Protein AF-A0ABD1US11-F1 (afdb_monomer_lite)

InterPro domains:
  IPR056971 C2HC zinc finger, plants [PF25017] (141-186)

pLDDT: mean 75.76, std 20.97, range [34.09, 97.38]

Secondary structure (DSSP, 8-state):
--------------------------------HHHHHHHHHHHHHHHHHHHHHHHHHTT-HHHHHHHHHHHHHHHHHHHHHHHHHHHHHHHHHHHHHHHHHHHHHHHHHHHHHHHHHS----------S----------S-SHHHHTT-HHHHHHHHHTSSEEE-TTT--EEEGGGHHHIIIII----

Sequence (188 aa):
MEEETPAELEAEVAAGGGMDADMMETEVNVPPQSVALNADQTDVVRNLLTMARQLVDQNKPSQSLQAVMMAMRLQGGDEAISQALNRAQELYRNKVQASAAADELASLFAECAIAEAMPPQSESSQHHVFAQSIEPDIQGTSILAETGRKQIMLDAFSDGSSFVCLQCGGLVSNHRKEEHYALWCCKI

Organism: NCBI:txid205694

Foldseek 3Di:
DDDDDDDDDDDDDDDDDDDDDDDDPPPPPPDPPVVVVVVVLVVQLVVLQVVLVVCVVVVNNVSSVVSNCVSQCSVPRVVSVVVVVVVVVVVVVVVVVVVVVVVVVVVVVVVVVVVVPDDPPPPPPDPPDDPDPPPVPLPPPDPCVVVVNVVVVVVCVVVQQWDQDPQQRDIGGPVCVVVCVVPPRDRD

Structure (mmCIF, N/CA/C/O backbone):
data_AF-A0ABD1US11-F1
#
_entry.id   AF-A0ABD1US11-F1
#
loop_
_atom_site.group_PDB
_atom_site.id
_atom_site.type_symbol
_atom_site.label_atom_id
_atom_site.label_alt_id
_atom_site.label_comp_id
_atom_site.label_asym_id
_atom_site.label_entity_id
_atom_site.label_seq_id
_atom_site.pdbx_PDB_ins_code
_atom_site.Cartn_x
_atom_site.Cartn_y
_atom_site.Cartn_z
_atom_site.occupancy
_atom_site.B_iso_or_equiv
_atom_site.auth_seq_id
_atom_site.auth_comp_id
_atom_site.auth_asym_id
_atom_site.auth_atom_id
_atom_site.pdbx_PDB_model_num
ATOM 1 N N . MET A 1 1 ? 1.707 53.368 -33.817 1.00 37.97 1 MET A N 1
ATOM 2 C CA . MET A 1 1 ? 3.060 53.760 -34.246 1.00 37.97 1 MET A CA 1
ATOM 3 C C . MET A 1 1 ? 3.846 52.473 -34.283 1.00 37.97 1 MET A C 1
ATOM 5 O O . MET A 1 1 ? 4.216 51.9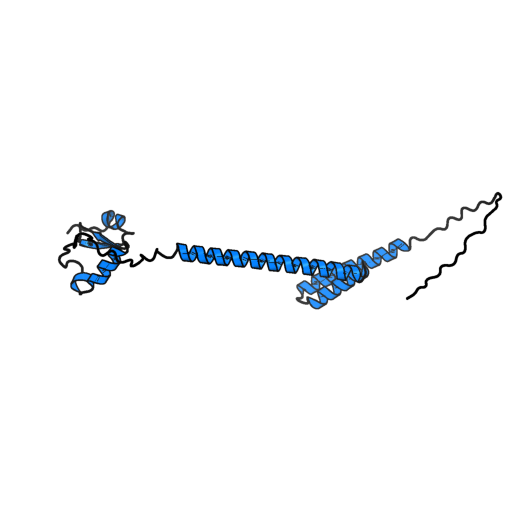94 -33.223 1.00 37.97 1 MET A O 1
ATOM 9 N N . GLU A 1 2 ? 3.590 51.685 -35.326 1.00 39.62 2 GLU A N 1
ATOM 10 C CA . GLU A 1 2 ? 4.337 51.634 -36.612 1.00 39.62 2 GLU A CA 1
ATOM 11 C C . GLU A 1 2 ? 5.223 50.376 -36.513 1.00 39.62 2 GLU A C 1
ATOM 13 O O . GLU A 1 2 ? 5.969 50.249 -35.548 1.00 39.62 2 GLU A O 1
ATOM 18 N N . GLU A 1 3 ? 4.843 49.274 -37.181 1.00 43.19 3 GLU A N 1
ATOM 19 C CA . GLU A 1 3 ? 5.247 48.909 -38.566 1.00 43.19 3 GLU A CA 1
ATOM 20 C C . GLU A 1 3 ? 6.785 48.745 -38.630 1.00 43.19 3 GLU A C 1
ATOM 22 O O . GLU A 1 3 ? 7.514 49.590 -38.135 1.00 43.19 3 GLU A O 1
ATOM 27 N N . GLU A 1 4 ? 7.384 47.645 -39.085 1.00 50.50 4 GLU A N 1
ATOM 28 C CA . GLU A 1 4 ? 7.207 46.994 -40.384 1.00 50.50 4 GLU A CA 1
ATOM 29 C C . GLU A 1 4 ? 7.764 45.553 -40.370 1.00 50.50 4 GLU A C 1
ATOM 31 O O . GLU A 1 4 ? 8.802 45.258 -39.773 1.00 50.50 4 GLU A O 1
ATOM 36 N N . THR A 1 5 ? 7.100 44.673 -41.116 1.00 56.50 5 THR A N 1
ATOM 37 C CA . THR A 1 5 ? 7.722 43.571 -41.873 1.00 56.50 5 THR A CA 1
ATOM 38 C C . THR A 1 5 ? 8.194 44.090 -43.234 1.00 56.50 5 THR A C 1
ATOM 40 O O . THR A 1 5 ? 7.545 44.988 -43.766 1.00 56.50 5 THR A O 1
ATOM 43 N N . PRO A 1 6 ? 9.146 43.413 -43.901 1.00 58.59 6 PRO A N 1
ATOM 44 C CA . PRO A 1 6 ? 8.810 43.006 -45.267 1.00 58.59 6 PRO A CA 1
ATOM 45 C C . PRO A 1 6 ? 9.274 41.595 -45.652 1.00 58.59 6 PRO A C 1
ATOM 47 O O . PRO A 1 6 ? 10.251 41.048 -45.143 1.00 58.59 6 PRO A O 1
ATOM 50 N N . ALA A 1 7 ? 8.510 41.037 -46.588 1.00 50.75 7 ALA A N 1
ATOM 51 C CA . ALA A 1 7 ? 8.767 39.829 -47.350 1.00 50.75 7 ALA A CA 1
ATOM 52 C C . ALA A 1 7 ? 9.408 40.181 -48.704 1.00 50.75 7 ALA A C 1
ATOM 54 O O . ALA A 1 7 ? 8.987 41.153 -49.323 1.00 50.75 7 ALA A O 1
ATOM 55 N N . GLU A 1 8 ? 10.309 39.335 -49.203 1.00 48.06 8 GLU A N 1
ATOM 56 C CA . GLU A 1 8 ? 10.635 39.165 -50.632 1.00 48.06 8 GLU A CA 1
ATOM 57 C C . GLU A 1 8 ? 10.804 37.644 -50.846 1.00 48.06 8 GLU A C 1
ATOM 59 O O . GLU A 1 8 ? 11.463 36.982 -50.045 1.00 48.06 8 GLU A O 1
ATOM 64 N N . LEU A 1 9 ? 9.971 36.975 -51.660 1.00 45.62 9 LEU A N 1
ATOM 65 C CA . LEU A 1 9 ? 10.069 36.839 -53.128 1.00 45.62 9 LEU A CA 1
ATOM 66 C C . LEU A 1 9 ? 11.438 36.232 -53.498 1.00 45.62 9 LEU A C 1
ATOM 68 O O . LEU A 1 9 ? 12.462 36.805 -53.173 1.00 45.62 9 LEU A O 1
ATOM 72 N N . GLU A 1 10 ? 11.517 35.006 -54.017 1.00 41.09 10 GLU A N 1
ATOM 73 C CA . GLU A 1 10 ? 11.537 34.765 -55.465 1.00 41.09 10 GLU A CA 1
ATOM 74 C C . GLU A 1 10 ? 11.056 33.348 -55.831 1.00 41.09 10 GLU A C 1
ATOM 76 O O . GLU A 1 10 ? 11.373 32.352 -55.177 1.00 41.09 10 GLU A O 1
ATOM 81 N N . ALA A 1 11 ? 10.298 33.284 -56.924 1.00 38.25 11 ALA A N 1
ATOM 82 C CA . ALA A 1 11 ? 9.876 32.083 -57.625 1.00 38.25 11 ALA A CA 1
ATOM 83 C C . ALA A 1 11 ? 10.340 32.158 -59.092 1.00 38.25 11 ALA A C 1
ATOM 85 O O . ALA A 1 11 ? 10.508 33.249 -59.628 1.00 38.25 11 ALA A O 1
ATOM 86 N N . GLU A 1 12 ? 10.416 30.973 -59.707 1.00 40.59 12 GLU A N 1
ATOM 87 C CA . GLU A 1 12 ? 10.559 30.648 -61.140 1.00 40.59 12 GLU A CA 1
ATOM 88 C C . GLU A 1 12 ? 11.969 30.555 -61.745 1.00 40.59 12 GLU A C 1
ATOM 90 O O . GLU A 1 12 ? 12.656 31.551 -61.902 1.00 40.59 12 GLU A O 1
ATOM 95 N N . VAL A 1 13 ? 12.309 29.356 -62.249 1.00 42.06 13 VAL A N 1
ATOM 96 C CA . VAL A 1 13 ? 12.545 29.123 -63.691 1.00 42.06 13 VAL A CA 1
ATOM 97 C C . VAL A 1 13 ? 12.077 27.707 -64.053 1.00 42.06 13 VAL A C 1
ATOM 99 O O . VAL A 1 13 ? 12.391 26.729 -63.376 1.00 42.06 13 VAL A O 1
ATOM 102 N N . ALA A 1 14 ? 11.314 27.622 -65.141 1.00 43.41 14 ALA A N 1
ATOM 103 C CA . ALA A 1 14 ? 10.758 26.418 -65.741 1.00 43.41 14 ALA A CA 1
ATOM 104 C C . ALA A 1 14 ? 11.569 25.913 -66.957 1.00 43.41 14 ALA A C 1
ATOM 106 O O . ALA A 1 14 ? 12.278 26.683 -67.600 1.00 43.41 14 ALA A O 1
ATOM 107 N N . ALA A 1 15 ? 11.283 24.654 -67.324 1.00 42.41 15 ALA A N 1
ATOM 108 C CA . ALA A 1 15 ? 11.154 24.106 -68.689 1.00 42.41 15 ALA A CA 1
ATOM 109 C C . ALA A 1 15 ? 12.257 23.198 -69.290 1.00 42.41 15 ALA A C 1
ATOM 111 O O . ALA A 1 15 ? 13.405 23.591 -69.456 1.00 42.41 15 ALA A O 1
ATOM 112 N N . GLY A 1 16 ? 11.777 22.034 -69.775 1.00 34.09 16 GLY A N 1
ATOM 113 C CA . GLY A 1 16 ? 12.302 21.213 -70.889 1.00 34.09 16 GLY A CA 1
ATOM 114 C C . GLY A 1 16 ? 13.417 20.233 -70.505 1.00 34.09 16 GLY A C 1
ATOM 115 O O . GLY A 1 16 ? 14.406 20.646 -69.932 1.00 34.09 16 GLY A O 1
ATOM 116 N N . GLY A 1 17 ? 13.385 18.920 -70.756 1.00 34.66 17 GLY A N 1
ATOM 117 C CA . GLY A 1 17 ? 12.673 18.094 -71.736 1.00 34.66 17 GLY A CA 1
ATOM 118 C C . GLY A 1 17 ? 13.707 17.251 -72.512 1.00 34.66 17 GLY A C 1
ATOM 119 O O . GLY A 1 17 ? 14.625 17.836 -73.072 1.00 34.66 17 GLY A O 1
ATOM 120 N N . GLY A 1 18 ? 13.554 15.916 -72.579 1.00 36.72 18 GLY A N 1
ATOM 121 C CA . GLY A 1 18 ? 14.214 15.075 -73.604 1.00 36.72 18 GLY A CA 1
ATOM 122 C C . GLY A 1 18 ? 15.029 13.849 -73.142 1.00 36.72 18 GLY A C 1
ATOM 123 O O . GLY A 1 18 ? 16.166 13.992 -72.721 1.00 36.72 18 GLY A O 1
ATOM 124 N N . MET A 1 19 ? 14.414 12.670 -73.315 1.00 53.88 19 MET A N 1
ATOM 125 C CA . MET A 1 19 ? 14.912 11.418 -73.936 1.00 53.88 19 MET A CA 1
ATOM 126 C C . MET A 1 19 ? 16.230 10.727 -73.509 1.00 53.88 19 MET A C 1
ATOM 128 O O . MET A 1 19 ? 17.325 11.193 -73.793 1.00 53.88 19 MET A O 1
ATOM 132 N N . ASP A 1 20 ? 16.009 9.488 -73.045 1.00 42.00 20 ASP A N 1
ATOM 133 C CA . ASP A 1 20 ? 16.661 8.214 -73.405 1.00 42.00 20 ASP A CA 1
ATOM 134 C C . ASP A 1 20 ? 18.059 7.815 -72.896 1.00 42.00 20 ASP A C 1
ATOM 136 O O . ASP A 1 20 ? 19.037 8.545 -72.975 1.00 42.00 20 ASP A O 1
ATOM 140 N N . ALA A 1 21 ? 18.088 6.527 -72.516 1.00 45.41 21 ALA A N 1
ATOM 141 C CA . ALA A 1 21 ? 19.205 5.582 -72.518 1.00 45.41 21 ALA A CA 1
ATOM 142 C C . ALA A 1 21 ? 20.399 5.873 -71.589 1.00 45.41 21 ALA A C 1
ATOM 144 O O . ALA A 1 21 ? 21.288 6.647 -71.912 1.00 45.41 21 ALA A O 1
ATOM 145 N N . ASP A 1 22 ? 20.501 5.134 -70.479 1.00 42.19 22 ASP A N 1
ATOM 146 C CA . ASP A 1 22 ? 21.261 3.877 -70.509 1.00 42.19 22 ASP A CA 1
ATOM 147 C C . ASP A 1 22 ? 21.087 3.051 -69.223 1.00 42.19 22 ASP A C 1
ATOM 149 O O . ASP A 1 22 ? 20.901 3.572 -68.122 1.00 42.19 22 ASP A O 1
ATOM 153 N N . MET A 1 23 ? 21.136 1.733 -69.402 1.00 57.28 23 MET A N 1
ATOM 154 C CA . MET A 1 23 ? 21.153 0.716 -68.357 1.00 57.28 23 MET A CA 1
ATOM 155 C C . MET A 1 23 ? 22.417 0.825 -67.495 1.00 57.28 23 MET A C 1
ATOM 157 O O . MET A 1 23 ? 23.526 0.703 -68.007 1.00 57.28 23 MET A O 1
ATOM 161 N N . MET A 1 24 ? 22.257 0.850 -66.171 1.00 59.38 24 MET A N 1
ATOM 162 C CA . MET A 1 24 ? 23.116 0.051 -65.292 1.00 59.38 24 MET A CA 1
ATOM 163 C C . MET A 1 24 ? 22.387 -0.225 -63.973 1.00 59.38 24 MET A C 1
ATOM 165 O O . MET A 1 24 ? 22.370 0.603 -63.063 1.00 59.38 24 MET A O 1
ATOM 169 N N . GLU A 1 25 ? 21.791 -1.415 -63.863 1.00 48.31 25 GLU A N 1
ATOM 170 C CA . GLU A 1 25 ? 21.523 -2.043 -62.568 1.00 48.31 25 GLU A CA 1
ATOM 171 C C . GLU A 1 25 ? 22.880 -2.327 -61.920 1.00 48.31 25 GLU A C 1
ATOM 173 O O . GLU A 1 25 ? 23.478 -3.388 -62.079 1.00 48.31 25 GLU A O 1
ATOM 178 N N . THR A 1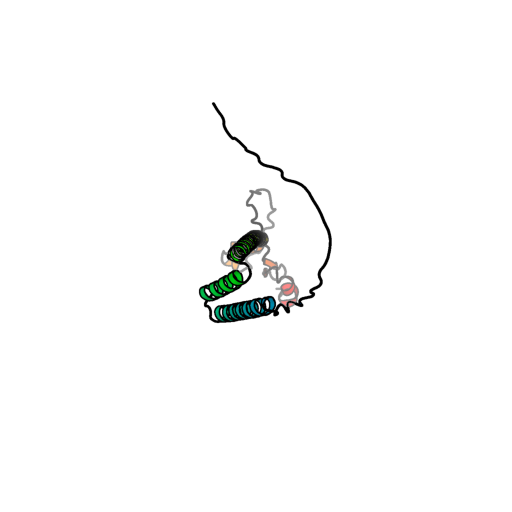 26 ? 23.421 -1.327 -61.233 1.00 50.12 26 THR A N 1
ATOM 179 C CA . THR A 1 26 ? 24.436 -1.582 -60.222 1.00 50.12 26 THR A CA 1
ATOM 180 C C . THR A 1 26 ? 23.677 -1.924 -58.956 1.00 50.12 26 THR A C 1
ATOM 182 O O . THR A 1 26 ? 23.148 -1.056 -58.265 1.00 50.12 26 THR A O 1
ATOM 185 N N . GLU A 1 27 ? 23.583 -3.225 -58.686 1.00 50.38 27 GLU A N 1
ATOM 186 C CA . GLU A 1 27 ? 23.315 -3.744 -57.353 1.00 50.38 27 GLU A CA 1
ATOM 187 C C . GLU A 1 27 ? 24.361 -3.145 -56.407 1.00 50.38 27 GLU A C 1
ATOM 189 O O . GLU A 1 27 ? 25.449 -3.684 -56.192 1.00 50.38 27 GLU A O 1
ATOM 194 N N . VAL A 1 28 ? 24.044 -1.982 -55.842 1.00 41.59 28 VAL A N 1
ATOM 195 C CA . VAL A 1 28 ? 24.694 -1.517 -54.630 1.00 41.59 28 VAL A CA 1
ATOM 196 C C . VAL A 1 28 ? 24.195 -2.462 -53.552 1.00 41.59 28 VAL A C 1
ATOM 198 O O . VAL A 1 28 ? 23.141 -2.269 -52.953 1.00 41.59 28 VAL A O 1
ATOM 201 N N . ASN A 1 29 ? 24.953 -3.539 -53.368 1.00 52.16 29 ASN A N 1
ATOM 202 C CA . ASN A 1 29 ? 24.962 -4.373 -52.184 1.00 52.16 29 ASN A CA 1
ATOM 203 C C . ASN A 1 29 ? 25.180 -3.452 -50.976 1.00 52.16 29 ASN A C 1
ATOM 205 O O . ASN A 1 29 ? 26.316 -3.167 -50.595 1.00 52.16 29 ASN A O 1
ATOM 209 N N . VAL A 1 30 ? 24.086 -2.916 -50.432 1.00 48.00 30 VAL A N 1
ATOM 210 C CA . VAL A 1 30 ? 24.088 -2.181 -49.173 1.00 48.00 30 VAL A CA 1
ATOM 211 C C . VAL A 1 30 ? 24.373 -3.222 -48.088 1.00 48.00 30 VAL A C 1
ATOM 213 O O . VAL A 1 30 ? 23.534 -4.094 -47.856 1.00 48.00 30 VAL A O 1
ATOM 216 N N . PRO A 1 31 ? 25.540 -3.186 -47.420 1.00 57.03 31 PRO A N 1
ATOM 217 C CA . PRO A 1 31 ? 25.779 -4.068 -46.289 1.00 57.03 31 PRO A CA 1
ATOM 218 C C . PRO A 1 31 ? 24.738 -3.772 -45.191 1.00 57.03 31 PRO A C 1
ATOM 220 O O . PRO A 1 31 ? 24.390 -2.606 -44.981 1.00 57.03 31 PRO A O 1
ATOM 223 N N . PRO A 1 32 ? 24.253 -4.782 -44.447 1.00 51.97 32 PRO A N 1
ATOM 224 C CA . PRO A 1 32 ? 23.260 -4.608 -43.390 1.00 51.97 32 PRO A CA 1
ATOM 225 C C . PRO A 1 32 ? 23.909 -3.975 -42.145 1.00 51.97 32 PRO A C 1
ATOM 227 O O . PRO A 1 32 ? 24.074 -4.615 -41.113 1.00 51.97 32 PRO A O 1
ATOM 230 N N . GLN A 1 33 ? 24.334 -2.713 -42.231 1.00 54.06 33 GLN A N 1
ATOM 231 C CA . GLN A 1 33 ? 25.005 -2.013 -41.127 1.00 54.06 33 GLN A CA 1
ATOM 232 C C . GLN A 1 33 ? 24.017 -1.359 -40.149 1.00 54.06 33 GLN A C 1
ATOM 234 O O . GLN A 1 33 ? 24.361 -1.128 -38.992 1.00 54.06 33 GLN A O 1
ATOM 239 N N . SER A 1 34 ? 22.769 -1.115 -40.561 1.00 53.06 34 SER A N 1
ATOM 240 C CA . SER A 1 34 ? 21.745 -0.501 -39.702 1.00 53.06 34 SER A CA 1
ATOM 241 C C . SER A 1 34 ? 21.180 -1.458 -38.645 1.00 53.06 34 SER A C 1
ATOM 243 O O . SER A 1 34 ? 20.766 -1.015 -37.577 1.00 53.06 34 SER A O 1
ATOM 245 N N . VAL A 1 35 ? 21.194 -2.771 -38.885 1.00 54.62 35 VAL A N 1
ATOM 246 C CA . VAL A 1 35 ? 20.673 -3.769 -37.931 1.00 54.62 35 VAL A CA 1
ATOM 247 C C . VAL A 1 35 ? 21.672 -4.124 -36.824 1.00 54.62 35 VAL A C 1
ATOM 249 O O . VAL A 1 35 ? 21.257 -4.373 -35.694 1.00 54.62 35 VAL A O 1
ATOM 252 N N . ALA A 1 36 ? 22.979 -4.087 -37.104 1.00 58.56 36 ALA A N 1
ATOM 253 C CA . ALA A 1 36 ? 24.015 -4.458 -36.135 1.00 58.56 36 ALA A CA 1
ATOM 254 C C . ALA A 1 36 ? 24.172 -3.428 -34.998 1.00 58.56 36 ALA A C 1
ATOM 256 O O . ALA A 1 36 ? 24.324 -3.812 -33.842 1.00 58.56 36 ALA A O 1
ATOM 257 N N . LEU A 1 37 ? 24.062 -2.128 -35.305 1.00 60.72 37 LEU A N 1
ATOM 258 C CA . LEU A 1 37 ? 24.154 -1.049 -34.307 1.00 60.72 37 LEU A CA 1
ATOM 259 C C . LEU A 1 37 ? 22.972 -1.045 -33.323 1.00 60.72 37 LEU A C 1
ATOM 261 O O . LEU A 1 37 ? 23.148 -0.802 -32.131 1.00 60.72 37 LEU A O 1
ATOM 265 N N . ASN A 1 38 ? 21.768 -1.351 -33.812 1.00 68.19 38 ASN A N 1
ATOM 266 C CA . ASN A 1 38 ? 20.568 -1.414 -32.978 1.00 68.19 38 ASN A CA 1
ATOM 267 C C . ASN A 1 38 ? 20.553 -2.656 -32.071 1.00 68.19 38 ASN A C 1
ATOM 269 O O . ASN A 1 38 ? 20.052 -2.591 -30.946 1.00 68.19 38 ASN A O 1
ATOM 273 N N . ALA A 1 39 ? 21.120 -3.777 -32.533 1.00 73.88 39 ALA A N 1
ATOM 274 C CA . ALA A 1 39 ? 21.253 -4.992 -31.730 1.00 73.88 39 ALA A CA 1
ATOM 275 C C . ALA A 1 39 ? 22.197 -4.777 -30.534 1.00 73.88 39 ALA A C 1
ATOM 277 O O . ALA A 1 39 ? 21.807 -5.045 -29.399 1.00 73.88 39 ALA A O 1
ATOM 278 N N . ASP A 1 40 ? 23.373 -4.188 -30.771 1.00 85.00 40 ASP A N 1
ATOM 279 C CA . ASP A 1 40 ? 24.362 -3.905 -29.722 1.00 85.00 40 ASP A CA 1
ATOM 280 C C . ASP A 1 40 ? 23.819 -2.916 -28.673 1.00 85.00 40 ASP A C 1
ATOM 282 O O . ASP A 1 40 ? 23.906 -3.148 -27.466 1.00 85.00 40 ASP A O 1
ATOM 286 N N . GLN A 1 41 ? 23.125 -1.857 -29.110 1.00 86.25 41 GLN A N 1
ATOM 287 C CA . GLN A 1 41 ? 22.483 -0.912 -28.191 1.00 86.25 41 GLN A CA 1
ATOM 288 C C . GLN A 1 41 ? 21.379 -1.570 -27.348 1.00 86.25 41 GLN A C 1
ATOM 290 O O . GLN A 1 41 ? 21.264 -1.298 -26.151 1.00 86.25 41 GLN A O 1
ATOM 295 N N . THR A 1 42 ? 20.590 -2.466 -27.943 1.00 90.31 42 THR A N 1
ATOM 296 C CA . THR A 1 42 ? 19.544 -3.209 -27.224 1.00 90.31 42 THR A CA 1
ATOM 297 C C . THR A 1 42 ? 20.145 -4.144 -26.170 1.00 90.31 42 THR A C 1
ATOM 299 O O . THR A 1 42 ? 19.603 -4.265 -25.066 1.00 90.31 42 THR A O 1
ATOM 302 N N . ASP A 1 43 ? 21.286 -4.767 -26.465 1.00 93.62 43 ASP A N 1
ATOM 303 C CA . ASP A 1 43 ? 22.006 -5.627 -25.525 1.00 93.62 43 ASP A CA 1
ATOM 304 C C . ASP A 1 43 ? 22.607 -4.824 -24.363 1.00 93.62 43 ASP A C 1
ATOM 306 O O . ASP A 1 43 ? 22.464 -5.218 -23.200 1.00 93.62 43 ASP A O 1
ATOM 310 N N . VAL A 1 44 ? 23.179 -3.647 -24.637 1.00 94.12 44 VAL A N 1
ATOM 311 C CA . VAL A 1 44 ? 23.663 -2.716 -23.602 1.00 94.12 44 VAL A CA 1
ATOM 312 C C . VAL A 1 44 ? 22.521 -2.252 -22.693 1.00 94.12 44 VAL A C 1
ATOM 314 O O . VAL A 1 44 ? 22.662 -2.281 -21.468 1.00 94.12 44 VAL A O 1
ATOM 317 N N . VAL A 1 45 ? 21.366 -1.887 -23.258 1.00 94.56 45 VAL A N 1
ATOM 318 C CA . VAL A 1 45 ? 20.163 -1.520 -22.489 1.00 94.56 45 VAL A CA 1
ATOM 319 C C . VAL A 1 45 ? 19.714 -2.679 -21.596 1.00 94.56 45 VAL A C 1
ATOM 321 O O . VAL A 1 45 ? 19.464 -2.479 -20.405 1.00 94.56 45 VAL A O 1
ATOM 324 N N . ARG A 1 46 ? 19.672 -3.911 -22.120 1.00 95.69 46 ARG A N 1
ATOM 325 C CA . ARG A 1 46 ? 19.299 -5.100 -21.334 1.00 95.69 46 ARG A CA 1
ATOM 326 C C . ARG A 1 46 ? 20.272 -5.345 -20.176 1.00 95.69 46 ARG A C 1
ATOM 328 O O . ARG A 1 46 ? 19.836 -5.646 -19.060 1.00 95.69 46 ARG A O 1
ATOM 335 N N . ASN A 1 47 ? 21.571 -5.173 -20.412 1.00 96.38 47 ASN A N 1
ATOM 336 C CA . ASN A 1 47 ? 22.603 -5.318 -19.387 1.00 96.38 47 ASN A CA 1
ATOM 337 C C . ASN A 1 47 ? 22.475 -4.250 -18.291 1.00 96.38 47 ASN A C 1
ATOM 339 O O . ASN A 1 47 ? 22.524 -4.584 -17.107 1.00 96.38 47 ASN A O 1
ATOM 343 N N . LEU A 1 48 ? 22.222 -2.990 -18.661 1.00 96.19 48 LEU A N 1
ATOM 344 C CA . LEU A 1 48 ? 21.980 -1.899 -17.710 1.00 96.19 48 LEU A CA 1
ATOM 345 C C . LEU A 1 48 ? 20.741 -2.154 -16.842 1.00 96.19 48 LEU A C 1
ATOM 347 O O . LEU A 1 48 ? 20.791 -1.960 -15.629 1.00 96.19 48 LEU A O 1
ATOM 351 N N . LEU A 1 49 ? 19.644 -2.646 -17.425 1.00 96.19 49 LEU A N 1
ATOM 352 C CA . LEU A 1 49 ? 18.429 -2.980 -16.671 1.00 96.19 49 LEU A CA 1
ATOM 353 C C . LEU A 1 49 ? 18.624 -4.185 -15.740 1.00 96.19 49 LEU A C 1
ATOM 355 O O . LEU A 1 49 ? 18.061 -4.217 -14.641 1.00 96.19 49 LEU A O 1
ATOM 359 N N . THR A 1 50 ? 19.435 -5.161 -16.153 1.00 97.38 50 THR A N 1
ATOM 360 C CA . THR A 1 50 ? 19.813 -6.309 -15.313 1.00 97.38 50 THR A CA 1
ATOM 361 C C . THR A 1 50 ? 20.673 -5.855 -14.134 1.00 97.38 50 THR A C 1
ATOM 363 O O . THR A 1 50 ? 20.406 -6.230 -12.993 1.00 97.38 50 THR A O 1
ATOM 366 N N . MET A 1 51 ? 21.649 -4.980 -14.381 1.00 96.94 51 MET A N 1
ATOM 367 C CA . MET A 1 51 ? 22.469 -4.375 -13.331 1.00 96.94 51 MET A CA 1
ATOM 368 C C .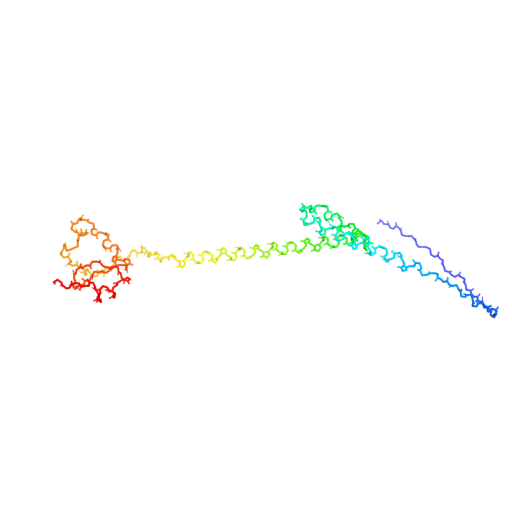 MET A 1 51 ? 21.623 -3.538 -12.366 1.00 96.94 51 MET A C 1
ATOM 370 O O . MET A 1 51 ? 21.777 -3.660 -11.154 1.00 96.94 51 MET A O 1
ATOM 374 N N . ALA A 1 52 ? 20.687 -2.735 -12.879 1.00 97.06 52 ALA A N 1
ATOM 375 C CA . ALA A 1 52 ? 19.763 -1.970 -12.049 1.00 97.06 52 ALA A CA 1
ATOM 376 C C . ALA A 1 52 ? 18.975 -2.884 -11.096 1.00 97.06 52 ALA A C 1
ATOM 378 O O . ALA A 1 52 ? 18.906 -2.604 -9.903 1.00 97.06 52 ALA A O 1
ATOM 379 N N . ARG A 1 53 ? 18.467 -4.026 -11.588 1.00 96.44 53 ARG A N 1
ATOM 380 C CA . ARG A 1 53 ? 17.790 -5.046 -10.763 1.00 96.44 53 ARG A CA 1
ATOM 381 C C . ARG A 1 53 ? 18.662 -5.491 -9.589 1.00 96.44 53 ARG A C 1
ATOM 383 O O . ARG A 1 53 ? 18.244 -5.391 -8.443 1.00 96.44 53 ARG A O 1
ATOM 390 N N . GLN A 1 54 ? 19.899 -5.886 -9.883 1.00 97.06 54 GLN A N 1
ATOM 391 C CA . GLN A 1 54 ? 20.857 -6.329 -8.871 1.00 97.06 54 GLN A CA 1
ATOM 392 C C . GLN A 1 54 ? 21.198 -5.219 -7.871 1.00 97.06 54 GLN A C 1
ATOM 394 O O . GLN A 1 54 ? 21.461 -5.502 -6.706 1.00 97.06 54 GLN A O 1
ATOM 399 N N . LEU A 1 55 ? 21.232 -3.956 -8.306 1.00 96.88 55 LEU A N 1
ATOM 400 C CA . LEU A 1 55 ? 21.493 -2.814 -7.430 1.00 96.88 55 LEU A CA 1
ATOM 401 C C . LEU A 1 55 ? 20.322 -2.535 -6.478 1.00 96.88 55 LEU A C 1
ATOM 403 O O . LEU A 1 55 ? 20.569 -2.116 -5.347 1.00 96.88 55 LEU A O 1
ATOM 407 N N . VAL A 1 56 ? 19.077 -2.807 -6.886 1.00 96.69 56 VAL A N 1
ATOM 408 C CA . VAL A 1 56 ? 17.917 -2.791 -5.975 1.00 96.69 56 VAL A CA 1
ATOM 409 C C . VAL A 1 56 ? 18.079 -3.863 -4.901 1.00 96.69 56 VAL A C 1
ATOM 411 O O . VAL A 1 56 ? 17.980 -3.546 -3.717 1.00 96.69 56 VAL A O 1
ATOM 414 N N . ASP A 1 57 ? 18.423 -5.089 -5.300 1.00 96.69 57 ASP A N 1
ATOM 415 C CA . ASP A 1 57 ? 18.618 -6.208 -4.369 1.00 96.69 57 ASP A CA 1
ATOM 416 C C . ASP A 1 57 ? 19.779 -5.943 -3.386 1.00 96.69 57 ASP A C 1
ATOM 418 O O . ASP A 1 57 ? 19.750 -6.357 -2.229 1.00 96.69 57 ASP A O 1
ATOM 422 N N . GLN A 1 58 ? 20.785 -5.177 -3.819 1.00 95.75 58 GLN A N 1
ATOM 423 C CA . GLN A 1 58 ? 21.920 -4.732 -3.004 1.00 95.75 58 GLN A CA 1
ATOM 424 C C . GLN A 1 58 ? 21.639 -3.478 -2.151 1.00 95.75 58 GLN A C 1
ATOM 426 O O . GLN A 1 58 ? 22.574 -2.937 -1.561 1.00 95.75 58 GLN A O 1
ATOM 431 N N . ASN A 1 59 ? 20.393 -2.992 -2.074 1.00 94.25 59 ASN A N 1
ATOM 432 C CA . ASN A 1 59 ? 20.013 -1.761 -1.362 1.00 94.25 59 ASN A CA 1
ATOM 433 C C . ASN A 1 59 ? 20.760 -0.495 -1.838 1.00 94.25 59 ASN A C 1
ATOM 435 O O . ASN A 1 59 ? 21.024 0.421 -1.058 1.00 94.25 59 ASN A O 1
ATOM 439 N N . LYS A 1 60 ? 21.085 -0.402 -3.134 1.00 96.69 60 LYS A N 1
ATOM 440 C CA . LYS A 1 60 ? 21.721 0.775 -3.759 1.00 96.69 60 LYS A CA 1
ATOM 441 C C . LYS A 1 60 ? 20.759 1.479 -4.730 1.00 96.69 60 LYS A C 1
ATOM 443 O O . LYS A 1 60 ? 21.000 1.488 -5.942 1.00 96.69 60 LYS A O 1
ATOM 448 N N . PRO A 1 61 ? 19.677 2.110 -4.232 1.00 94.81 61 PRO A N 1
ATOM 449 C CA . PRO A 1 61 ? 18.624 2.671 -5.079 1.00 94.81 61 PRO A CA 1
ATOM 450 C C . PRO A 1 61 ? 19.121 3.803 -5.986 1.00 94.81 61 PRO A C 1
ATOM 452 O O . PRO A 1 61 ? 18.733 3.857 -7.149 1.00 94.81 61 PRO A O 1
ATOM 455 N N . SER A 1 62 ? 20.028 4.664 -5.509 1.00 96.00 62 SER A N 1
ATOM 456 C CA . SER A 1 62 ? 20.561 5.779 -6.308 1.00 96.00 62 SER A CA 1
ATOM 457 C C . SER A 1 62 ? 21.342 5.295 -7.533 1.00 96.00 62 SER A C 1
ATOM 459 O O . SER A 1 62 ? 21.173 5.825 -8.628 1.00 96.00 62 SER A O 1
ATOM 461 N N . GLN A 1 63 ? 22.159 4.249 -7.367 1.00 96.31 63 GLN A N 1
ATOM 462 C CA . GLN A 1 63 ? 22.929 3.655 -8.466 1.00 96.31 63 GLN A CA 1
ATOM 463 C C . GLN A 1 63 ? 22.017 2.882 -9.425 1.00 96.31 63 GLN A C 1
ATOM 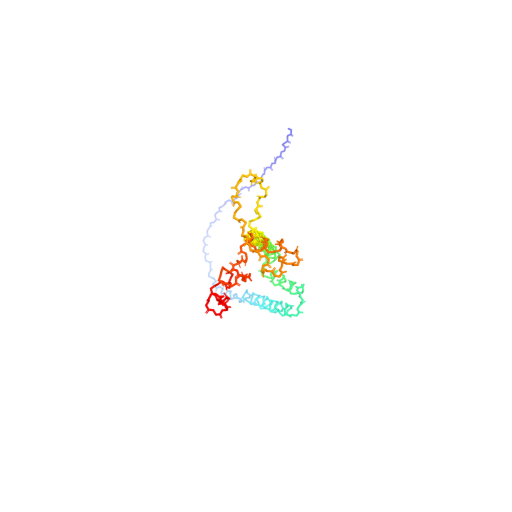465 O O . GLN A 1 63 ? 22.181 2.976 -10.639 1.00 96.31 63 GLN A O 1
ATOM 470 N N . SER A 1 64 ? 21.020 2.163 -8.893 1.00 97.00 64 SER A N 1
ATOM 471 C CA . SER A 1 64 ? 19.994 1.511 -9.712 1.00 97.00 64 SER A CA 1
ATOM 472 C C . SER A 1 64 ? 19.263 2.523 -10.593 1.00 97.00 64 SER A C 1
ATOM 474 O O . SER A 1 64 ? 19.089 2.293 -11.788 1.00 97.00 64 SER A O 1
ATOM 476 N N . LEU A 1 65 ? 18.846 3.656 -10.023 1.00 95.62 65 LEU A N 1
ATOM 477 C CA . LEU A 1 65 ? 18.152 4.702 -10.768 1.00 95.62 65 LEU A CA 1
ATOM 478 C C . LEU A 1 65 ? 19.039 5.286 -11.872 1.00 95.62 65 LEU A C 1
ATOM 480 O O . LEU A 1 65 ? 18.574 5.446 -12.997 1.00 95.62 65 LEU A O 1
ATOM 484 N N . GLN A 1 66 ? 20.319 5.534 -11.583 1.00 95.75 66 GLN A N 1
ATOM 485 C CA . GLN A 1 66 ? 21.276 6.002 -12.585 1.00 95.75 66 GLN A CA 1
ATOM 486 C C . GLN A 1 66 ? 21.397 5.018 -13.760 1.00 95.75 66 GLN A C 1
ATOM 488 O O . GLN A 1 66 ? 21.347 5.442 -14.913 1.00 95.75 66 GLN A O 1
ATOM 493 N N . ALA A 1 67 ? 21.494 3.713 -13.489 1.00 96.31 67 ALA A N 1
ATOM 494 C CA . ALA A 1 67 ? 21.550 2.688 -14.532 1.00 96.31 67 ALA A CA 1
ATOM 495 C C . ALA A 1 67 ? 20.270 2.658 -15.390 1.00 96.31 67 ALA A C 1
ATOM 497 O O . ALA A 1 67 ? 20.353 2.551 -16.614 1.00 96.31 67 ALA A O 1
ATOM 498 N N . VAL A 1 68 ? 19.092 2.827 -14.774 1.00 95.75 68 VAL A N 1
ATOM 499 C CA . VAL A 1 68 ? 17.815 2.947 -15.501 1.00 95.75 68 VAL A CA 1
ATOM 500 C C . VAL A 1 68 ? 17.791 4.204 -16.369 1.00 95.75 68 VAL A C 1
ATOM 502 O O . VAL A 1 68 ? 17.455 4.115 -17.544 1.00 95.75 68 VAL A O 1
ATOM 505 N N . MET A 1 69 ? 18.196 5.363 -15.845 1.00 95.25 69 MET A N 1
ATOM 506 C CA . MET A 1 69 ? 18.249 6.604 -16.627 1.00 95.25 69 MET A CA 1
ATOM 507 C C . MET A 1 69 ? 19.204 6.479 -17.818 1.00 95.25 69 MET A C 1
ATOM 509 O O . MET A 1 69 ? 18.858 6.893 -18.919 1.00 95.25 69 MET A O 1
ATOM 513 N N . MET A 1 70 ? 20.374 5.861 -17.633 1.00 95.12 70 MET A N 1
ATOM 514 C CA . MET A 1 70 ? 21.306 5.590 -18.731 1.00 95.12 70 MET A CA 1
ATOM 515 C C . MET A 1 70 ? 20.676 4.689 -19.800 1.00 95.12 70 MET A C 1
ATOM 517 O O . MET A 1 70 ? 20.781 4.993 -20.986 1.00 95.12 70 MET A O 1
ATOM 521 N N . ALA A 1 71 ? 19.975 3.628 -19.395 1.00 94.69 71 ALA A N 1
ATOM 522 C CA . ALA A 1 71 ? 19.267 2.740 -20.315 1.00 94.69 71 ALA A CA 1
ATOM 523 C C . ALA A 1 71 ? 18.165 3.476 -21.101 1.00 94.69 71 ALA A C 1
ATOM 525 O O . ALA A 1 71 ? 18.057 3.323 -22.315 1.00 94.69 71 ALA A O 1
ATOM 526 N N . MET A 1 72 ? 17.385 4.324 -20.428 1.00 93.75 72 MET A N 1
ATOM 527 C CA . MET A 1 72 ? 16.321 5.111 -21.058 1.00 93.75 72 MET A CA 1
ATOM 528 C C . MET A 1 72 ? 16.871 6.174 -22.010 1.00 93.75 72 MET A C 1
ATOM 530 O O . MET A 1 72 ? 16.336 6.348 -23.104 1.00 93.75 72 MET A O 1
ATOM 534 N N . ARG A 1 73 ? 17.978 6.828 -21.639 1.00 93.62 73 ARG A N 1
ATOM 535 C CA . ARG A 1 73 ? 18.672 7.797 -22.494 1.00 93.62 73 ARG A CA 1
ATOM 536 C C . ARG A 1 73 ? 19.174 7.158 -23.786 1.00 93.62 73 ARG A C 1
ATOM 538 O O . ARG A 1 73 ? 19.058 7.773 -24.839 1.00 93.62 73 ARG A O 1
ATOM 545 N N . LEU A 1 74 ? 19.704 5.936 -23.716 1.00 92.31 74 LEU A N 1
ATOM 546 C CA . LEU A 1 74 ? 20.149 5.197 -24.901 1.00 92.31 74 LEU A CA 1
ATOM 547 C C . LEU A 1 74 ? 18.989 4.827 -25.832 1.00 92.31 74 LEU A C 1
ATOM 549 O O . LEU A 1 74 ? 19.192 4.766 -27.037 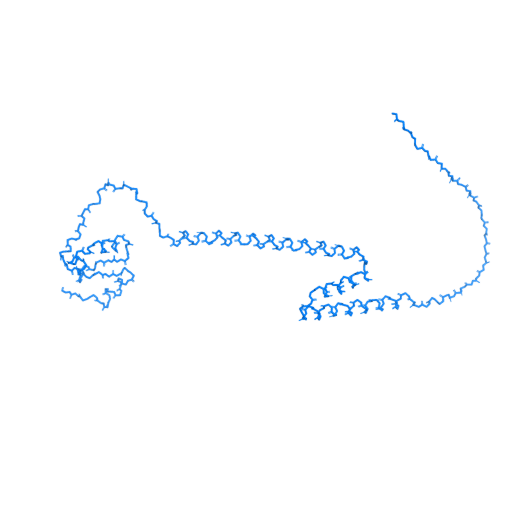1.00 92.31 74 LEU A O 1
ATOM 553 N N . GLN A 1 75 ? 17.790 4.597 -25.290 1.00 88.56 75 GLN A N 1
ATOM 554 C CA . GLN A 1 75 ? 16.631 4.168 -26.074 1.00 88.56 75 GLN A CA 1
ATOM 555 C C . GLN A 1 75 ? 15.811 5.327 -26.660 1.00 88.56 75 GLN A C 1
ATOM 557 O O . GLN A 1 75 ? 15.262 5.193 -27.750 1.00 88.56 75 GLN A O 1
ATOM 562 N N . GLY A 1 76 ? 15.687 6.447 -25.944 1.00 87.19 76 GLY A N 1
ATOM 563 C CA . GLY A 1 76 ? 14.789 7.544 -26.330 1.00 87.19 76 GLY A CA 1
ATOM 564 C C . GLY A 1 76 ? 15.250 8.933 -25.892 1.00 87.19 76 GLY A C 1
ATOM 565 O O . GLY A 1 76 ? 14.446 9.863 -25.861 1.00 87.19 76 GLY A O 1
ATOM 566 N N . GLY A 1 77 ? 16.529 9.082 -25.536 1.00 92.19 77 GLY A N 1
ATOM 567 C CA . GLY A 1 77 ? 17.109 10.356 -25.120 1.00 92.19 77 GLY A CA 1
ATOM 568 C C . GLY A 1 77 ? 16.587 10.869 -23.776 1.00 92.19 77 GLY A C 1
ATOM 569 O O . GLY A 1 77 ? 16.003 10.136 -22.975 1.00 92.19 77 GLY A O 1
ATOM 570 N N . ASP A 1 78 ? 16.824 12.153 -23.519 1.00 92.62 78 ASP A N 1
ATOM 571 C CA . ASP A 1 78 ? 16.423 12.801 -22.265 1.00 92.62 78 ASP A CA 1
ATOM 572 C C . ASP A 1 78 ? 14.907 13.013 -22.153 1.00 92.62 78 ASP A C 1
ATOM 574 O O . ASP A 1 78 ? 14.366 12.978 -21.047 1.00 92.62 78 ASP A O 1
ATOM 578 N N . GLU A 1 79 ? 14.202 13.129 -23.280 1.00 93.50 79 GLU A N 1
ATOM 579 C CA . GLU A 1 79 ? 12.738 13.236 -23.300 1.00 93.50 79 GLU A CA 1
ATOM 580 C C . GLU A 1 79 ? 12.054 11.963 -22.787 1.00 93.50 79 GLU A C 1
ATOM 582 O O . GLU A 1 79 ? 11.072 12.025 -22.047 1.00 93.50 79 GLU A O 1
ATOM 587 N N . ALA A 1 80 ? 12.604 10.783 -23.092 1.00 93.19 80 ALA A N 1
ATOM 588 C CA . ALA A 1 80 ? 12.087 9.536 -22.533 1.00 93.19 80 ALA A CA 1
ATOM 589 C C . ALA A 1 80 ? 12.236 9.495 -21.002 1.00 93.19 80 ALA A C 1
ATOM 591 O O . ALA A 1 80 ? 11.348 8.999 -20.303 1.00 93.19 80 ALA A O 1
ATOM 592 N N . ILE A 1 81 ? 13.334 10.046 -20.469 1.00 94.69 81 ILE A N 1
ATOM 593 C CA . ILE A 1 81 ? 13.550 10.156 -19.022 1.00 94.69 81 ILE A CA 1
ATOM 594 C C . ILE A 1 81 ? 12.538 11.127 -18.409 1.00 94.69 81 ILE A C 1
ATOM 596 O O . ILE A 1 81 ? 11.889 10.778 -17.421 1.00 94.69 81 ILE A O 1
ATOM 600 N N . SER A 1 82 ? 12.386 12.325 -18.984 1.00 93.94 82 SER A N 1
ATOM 601 C CA . SER A 1 82 ? 11.478 13.356 -18.466 1.00 93.94 82 SER A CA 1
ATOM 602 C C . SER A 1 82 ? 10.033 12.844 -18.427 1.00 93.94 82 SER A C 1
ATOM 604 O O . SER A 1 82 ? 9.368 12.928 -17.390 1.00 93.94 82 SER A O 1
ATOM 606 N N . GLN A 1 83 ? 9.572 12.204 -19.505 1.00 95.25 83 GLN A N 1
ATOM 607 C CA . GLN A 1 83 ? 8.237 11.622 -19.602 1.00 95.25 83 GLN A CA 1
ATOM 608 C C . GLN A 1 83 ? 8.014 10.519 -18.561 1.00 95.25 83 GLN A C 1
ATOM 610 O O . GLN A 1 83 ? 6.978 10.491 -17.889 1.00 95.25 83 GLN A O 1
ATOM 615 N N . ALA A 1 84 ? 8.979 9.614 -18.395 1.00 93.50 84 ALA A N 1
ATOM 616 C CA . ALA A 1 84 ? 8.859 8.523 -17.439 1.00 93.50 84 ALA A CA 1
ATOM 617 C C . ALA A 1 84 ? 8.876 9.006 -15.985 1.00 93.50 84 ALA A C 1
ATOM 619 O O . ALA A 1 84 ? 8.090 8.511 -15.175 1.00 93.50 84 ALA A O 1
ATOM 620 N N . LEU A 1 85 ? 9.718 9.990 -15.656 1.00 93.88 85 LEU A N 1
ATOM 621 C CA . LEU A 1 85 ? 9.755 10.593 -14.323 1.00 93.88 85 LEU A CA 1
ATOM 622 C C . LEU A 1 85 ? 8.459 11.344 -14.009 1.00 93.88 85 LEU A C 1
ATOM 624 O O . LEU A 1 85 ? 7.923 11.179 -12.914 1.00 93.88 85 LEU A O 1
ATOM 628 N N . ASN A 1 86 ? 7.911 12.097 -14.967 1.00 95.44 86 ASN A N 1
ATOM 629 C CA . ASN A 1 86 ? 6.623 12.773 -14.803 1.00 95.44 86 ASN A CA 1
ATOM 630 C C . ASN A 1 86 ? 5.494 11.769 -14.542 1.00 95.44 86 ASN A C 1
ATOM 632 O O . ASN A 1 86 ? 4.736 11.919 -13.584 1.00 95.44 86 ASN A O 1
ATOM 636 N N . ARG A 1 87 ? 5.437 10.683 -15.323 1.00 95.69 87 ARG A N 1
ATOM 637 C CA . ARG A 1 87 ? 4.466 9.602 -15.110 1.00 95.69 87 ARG A CA 1
ATOM 638 C C . ARG A 1 87 ? 4.643 8.930 -13.747 1.00 95.69 87 ARG A C 1
ATOM 640 O O . ARG A 1 87 ? 3.661 8.649 -13.064 1.00 95.69 87 ARG A O 1
ATOM 647 N N . ALA A 1 88 ? 5.881 8.667 -13.330 1.00 95.25 88 ALA A N 1
ATOM 648 C CA . ALA A 1 88 ? 6.164 8.093 -12.017 1.00 95.25 88 ALA A CA 1
ATOM 649 C C . ALA A 1 88 ? 5.731 9.032 -10.878 1.00 95.25 88 ALA A C 1
ATOM 651 O O . ALA A 1 88 ? 5.157 8.573 -9.890 1.00 95.25 88 ALA A O 1
ATOM 652 N N . GLN A 1 89 ? 5.947 10.342 -11.032 1.00 96.19 89 GLN A N 1
ATOM 653 C CA . GLN A 1 89 ? 5.511 11.353 -10.070 1.00 96.19 89 GLN A CA 1
ATOM 654 C C . GLN A 1 89 ? 3.982 11.411 -9.961 1.00 96.19 89 GLN A C 1
ATOM 656 O O . GLN A 1 89 ? 3.452 11.477 -8.852 1.00 96.19 89 GLN A O 1
ATOM 661 N N . GLU A 1 90 ? 3.270 11.367 -11.086 1.00 96.62 90 GLU A N 1
ATOM 662 C CA . GLU A 1 90 ? 1.806 11.347 -11.105 1.00 96.62 90 GLU A CA 1
ATOM 663 C C . GLU A 1 90 ? 1.252 10.104 -10.397 1.00 96.62 90 GLU A C 1
ATOM 665 O O . GLU A 1 90 ? 0.397 10.219 -9.518 1.00 96.62 90 GLU A O 1
ATOM 670 N N . LEU A 1 91 ? 1.809 8.925 -10.692 1.00 95.88 91 LEU A N 1
ATOM 671 C CA . LEU A 1 91 ? 1.441 7.679 -10.017 1.00 95.88 91 LEU A CA 1
ATOM 672 C C . LEU A 1 91 ? 1.706 7.736 -8.509 1.00 95.88 91 LEU A C 1
ATOM 674 O O . LEU A 1 91 ? 0.895 7.244 -7.725 1.00 95.88 91 LEU A O 1
ATOM 678 N N . TYR A 1 92 ? 2.826 8.331 -8.094 1.00 95.25 92 TYR A N 1
ATOM 679 C CA . TYR A 1 92 ? 3.134 8.521 -6.680 1.00 95.25 92 TYR A CA 1
ATOM 680 C C . TYR A 1 92 ? 2.111 9.441 -6.006 1.00 95.25 92 TYR A C 1
ATOM 682 O O . TYR A 1 92 ? 1.557 9.071 -4.973 1.00 95.25 92 TYR A O 1
ATOM 690 N N . ARG A 1 93 ? 1.793 10.595 -6.610 1.00 95.06 93 ARG A N 1
ATOM 691 C CA . ARG A 1 93 ? 0.773 11.516 -6.080 1.00 95.06 93 ARG A CA 1
ATOM 692 C C . ARG A 1 93 ? -0.587 10.842 -5.945 1.00 95.06 93 ARG A C 1
ATOM 694 O O . ARG A 1 93 ? -1.206 10.961 -4.894 1.00 95.06 93 ARG A O 1
ATOM 701 N N . ASN A 1 94 ? -1.019 10.112 -6.970 1.00 94.12 94 ASN A N 1
ATOM 702 C CA . ASN A 1 94 ? -2.306 9.424 -6.962 1.00 94.12 94 ASN A CA 1
ATOM 703 C C . ASN A 1 94 ? -2.366 8.361 -5.848 1.00 94.12 94 ASN A C 1
ATOM 705 O O . ASN A 1 94 ? -3.318 8.330 -5.075 1.00 94.12 94 ASN A O 1
ATOM 709 N N . LYS A 1 95 ? -1.300 7.563 -5.675 1.00 93.12 95 LYS A N 1
ATOM 710 C CA . LYS A 1 95 ? -1.201 6.587 -4.575 1.00 93.12 95 LYS A CA 1
ATOM 711 C C . LYS A 1 95 ? -1.224 7.234 -3.193 1.00 93.12 95 LYS A C 1
ATOM 713 O O . LYS A 1 95 ? -1.906 6.729 -2.308 1.00 93.12 95 LYS A O 1
ATOM 718 N N . VAL A 1 96 ? -0.492 8.332 -3.002 1.00 92.75 96 VAL A N 1
ATOM 719 C CA . VAL A 1 96 ? -0.477 9.063 -1.724 1.00 92.75 96 VAL A CA 1
ATOM 720 C C . VAL A 1 96 ? -1.865 9.624 -1.410 1.00 92.75 96 VAL A C 1
ATOM 722 O O . VAL A 1 96 ? -2.332 9.479 -0.286 1.00 92.75 96 VAL A O 1
ATOM 725 N N . GLN A 1 97 ? -2.552 10.198 -2.401 1.00 91.62 97 GLN A N 1
ATOM 726 C CA . GLN A 1 97 ? -3.926 10.685 -2.237 1.00 91.62 97 GLN A CA 1
ATOM 727 C C . GLN A 1 97 ? -4.908 9.552 -1.914 1.00 91.62 97 GLN A C 1
ATOM 729 O O . GLN A 1 97 ? -5.732 9.702 -1.018 1.00 91.62 97 GLN A O 1
ATOM 734 N N . ALA A 1 98 ? -4.801 8.407 -2.595 1.00 90.69 98 ALA A N 1
ATOM 735 C CA . ALA A 1 98 ? -5.647 7.246 -2.328 1.00 90.69 98 ALA A CA 1
ATOM 736 C C . ALA A 1 98 ? -5.424 6.671 -0.918 1.00 90.69 98 ALA A C 1
ATOM 738 O O . ALA A 1 98 ? -6.391 6.313 -0.252 1.00 90.69 98 ALA A O 1
ATOM 739 N N . SER A 1 99 ? -4.172 6.620 -0.447 1.00 93.06 99 SER A N 1
ATOM 740 C CA . SER A 1 99 ? -3.857 6.222 0.932 1.00 93.06 99 SER A CA 1
ATOM 741 C C . SER A 1 99 ? -4.467 7.193 1.936 1.00 93.06 99 SER A C 1
ATOM 743 O O . SER A 1 99 ? -5.141 6.755 2.857 1.00 93.06 99 SER A O 1
ATOM 745 N N . ALA A 1 100 ? -4.308 8.501 1.718 1.00 94.19 100 ALA A N 1
ATOM 746 C CA . ALA A 1 100 ? -4.857 9.516 2.613 1.00 94.19 100 ALA A CA 1
ATOM 747 C C . ALA A 1 100 ? -6.390 9.433 2.718 1.00 94.19 100 ALA A C 1
ATOM 749 O O . ALA A 1 100 ? -6.932 9.501 3.815 1.00 94.19 100 ALA A O 1
ATOM 750 N N . ALA A 1 101 ? -7.086 9.223 1.595 1.00 93.19 101 ALA A N 1
ATOM 751 C CA . ALA A 1 101 ? -8.535 9.025 1.595 1.00 93.19 101 ALA A CA 1
ATOM 752 C C . ALA A 1 101 ? -8.950 7.741 2.340 1.00 93.19 101 ALA A C 1
ATOM 754 O O . ALA A 1 101 ? -9.957 7.728 3.046 1.00 93.19 101 ALA A O 1
ATOM 755 N N . ALA A 1 102 ? -8.179 6.656 2.207 1.00 93.94 102 ALA A N 1
ATOM 756 C CA . ALA A 1 102 ? -8.425 5.423 2.953 1.00 93.94 102 ALA A CA 1
ATOM 757 C C . ALA A 1 102 ? -8.194 5.604 4.466 1.00 93.94 102 ALA A C 1
ATOM 759 O O . ALA A 1 102 ? -8.985 5.101 5.263 1.00 93.94 102 ALA A O 1
ATOM 760 N N . ASP A 1 103 ? -7.160 6.352 4.857 1.00 95.88 103 ASP A N 1
ATOM 761 C CA . ASP A 1 103 ? -6.842 6.661 6.256 1.00 95.88 103 ASP A CA 1
ATOM 762 C C . ASP A 1 103 ? -7.917 7.557 6.907 1.00 95.88 103 ASP A C 1
ATOM 764 O O . ASP A 1 103 ? -8.285 7.356 8.069 1.00 95.88 103 ASP A O 1
ATOM 768 N N . GLU A 1 104 ? -8.481 8.510 6.157 1.00 96.81 104 GLU A N 1
ATOM 769 C CA . GLU A 1 104 ? -9.610 9.339 6.603 1.00 96.81 104 GLU A CA 1
ATOM 770 C C . GLU A 1 104 ? -10.860 8.485 6.862 1.00 96.81 104 GLU A C 1
ATOM 772 O O . GLU A 1 104 ? -11.472 8.578 7.927 1.00 96.81 104 GLU A O 1
ATOM 777 N N . LEU A 1 105 ? -11.196 7.574 5.941 1.00 96.56 105 LEU A N 1
ATOM 778 C CA . LEU A 1 105 ? -12.301 6.631 6.133 1.00 96.56 105 LEU A CA 1
ATOM 779 C C . LEU A 1 105 ? -12.076 5.718 7.342 1.00 96.56 105 LEU A C 1
ATOM 781 O O . LEU A 1 105 ? -12.996 5.504 8.128 1.00 96.56 105 LEU A O 1
ATOM 785 N N . ALA A 1 106 ? -10.860 5.193 7.514 1.00 96.25 106 ALA A N 1
ATOM 786 C CA . ALA A 1 106 ? -10.509 4.381 8.676 1.00 96.25 106 ALA A CA 1
ATOM 787 C C . ALA A 1 106 ? -10.691 5.157 9.992 1.00 96.25 106 ALA A C 1
ATOM 789 O O . ALA A 1 106 ? -11.159 4.585 10.976 1.00 96.25 106 ALA A O 1
ATOM 790 N N . SER A 1 107 ? -10.381 6.456 9.993 1.00 96.94 107 SER A N 1
ATOM 791 C CA . SER A 1 107 ? -10.578 7.332 11.154 1.00 96.94 107 SER A CA 1
ATOM 792 C C . SER A 1 107 ? -12.064 7.511 11.480 1.00 96.94 107 SER A C 1
ATOM 794 O O . SER A 1 107 ? -12.462 7.317 12.626 1.00 96.94 107 SER A O 1
ATOM 796 N N . LEU A 1 108 ? -12.907 7.764 10.472 1.00 96.69 108 LEU A N 1
ATOM 797 C CA . LEU A 1 108 ? -14.363 7.855 10.651 1.00 96.69 108 LEU A CA 1
ATOM 798 C C . LEU A 1 108 ? -14.969 6.539 11.155 1.00 96.69 108 LEU A C 1
ATOM 800 O O . LEU A 1 108 ? -15.808 6.542 12.054 1.00 96.69 108 LEU A O 1
ATOM 804 N N . PHE A 1 109 ? -14.527 5.397 10.620 1.00 95.44 109 PHE A N 1
ATOM 805 C CA . PHE A 1 109 ? -14.988 4.095 11.105 1.00 95.44 109 PHE A CA 1
ATOM 806 C C . PHE A 1 109 ? -14.557 3.827 12.546 1.00 95.44 109 PHE A C 1
ATOM 808 O O . PHE A 1 109 ? -15.333 3.251 13.309 1.00 95.44 109 PHE A O 1
ATOM 815 N N . ALA A 1 110 ? -13.358 4.261 12.939 1.00 95.69 110 ALA A N 1
ATOM 816 C CA . ALA A 1 110 ? -12.929 4.188 14.328 1.00 95.69 110 ALA A CA 1
ATOM 817 C C . ALA A 1 110 ? -13.821 5.052 15.237 1.00 95.69 110 ALA A C 1
ATOM 819 O O . ALA A 1 110 ? -14.223 4.582 16.299 1.00 95.69 110 ALA A O 1
ATOM 820 N N . GLU A 1 111 ? -14.195 6.264 14.815 1.00 93.25 111 GLU A N 1
ATOM 821 C CA . GLU A 1 111 ? -15.128 7.124 15.558 1.00 93.25 111 GLU A CA 1
ATOM 822 C C . GLU A 1 111 ? -16.517 6.489 15.710 1.00 93.25 111 GLU A C 1
ATOM 824 O O . GLU A 1 111 ? -17.048 6.448 16.822 1.00 93.25 111 GLU A O 1
ATOM 829 N N . CYS A 1 112 ? -17.087 5.932 14.634 1.00 90.25 112 CYS A N 1
ATOM 830 C CA . CYS A 1 112 ? -18.363 5.213 14.702 1.00 90.25 112 CYS A CA 1
ATOM 831 C C . CYS A 1 112 ? -18.285 4.012 15.650 1.00 90.25 112 CYS A C 1
ATOM 833 O O . CYS A 1 112 ? -19.153 3.855 16.504 1.00 90.25 112 CYS A O 1
ATOM 835 N N . ALA A 1 113 ? -17.227 3.202 15.556 1.00 92.12 113 ALA A N 1
ATOM 836 C CA . ALA A 1 113 ? -17.041 2.044 16.426 1.00 92.12 113 ALA A CA 1
ATOM 837 C C . ALA A 1 113 ? -16.913 2.442 17.907 1.00 92.12 113 ALA A C 1
ATOM 839 O O . ALA A 1 113 ? -17.440 1.753 18.779 1.00 92.12 113 ALA A O 1
ATOM 840 N N . ILE A 1 114 ? -16.245 3.564 18.205 1.00 90.62 114 ILE A N 1
ATOM 841 C CA . ILE A 1 114 ? -16.165 4.106 19.568 1.00 90.62 114 ILE A CA 1
ATOM 842 C C . ILE A 1 114 ? -17.550 4.557 20.045 1.00 90.62 114 ILE A C 1
ATOM 844 O O . ILE A 1 114 ? -17.941 4.212 21.158 1.00 90.62 114 ILE A O 1
ATOM 848 N N . ALA A 1 115 ? -18.299 5.295 19.221 1.00 88.62 115 ALA A N 1
ATOM 849 C CA . ALA A 1 115 ? -19.634 5.776 19.572 1.00 88.62 115 ALA A CA 1
ATOM 850 C C . ALA A 1 115 ? -20.635 4.628 19.798 1.00 88.62 115 ALA A C 1
ATOM 852 O O . ALA A 1 115 ? -21.424 4.689 20.735 1.00 88.62 115 ALA A O 1
ATOM 853 N N . GLU A 1 116 ? -20.576 3.567 18.989 1.00 84.12 116 GLU A N 1
ATOM 854 C CA . GLU A 1 116 ? -21.410 2.365 19.143 1.00 84.12 116 GLU A CA 1
ATOM 855 C C . GLU A 1 116 ? -21.040 1.535 20.380 1.00 84.12 116 GLU A C 1
ATOM 857 O O . GLU A 1 116 ? -21.908 0.924 21.004 1.00 84.12 116 GLU A O 1
ATOM 862 N N . ALA A 1 117 ? -19.756 1.503 20.746 1.00 80.69 117 ALA A N 1
ATOM 863 C CA . ALA A 1 117 ? -19.277 0.786 21.925 1.00 80.69 117 ALA A CA 1
ATOM 864 C C . ALA A 1 117 ? -19.510 1.554 23.237 1.00 80.69 117 ALA A C 1
ATOM 866 O O . ALA A 1 117 ? -19.405 0.963 24.316 1.00 80.69 117 ALA A O 1
ATOM 867 N N . MET A 1 118 ? -19.813 2.855 23.173 1.00 78.69 118 MET A N 1
ATOM 868 C CA . MET A 1 118 ? -20.193 3.619 24.353 1.00 78.69 118 MET A CA 1
ATOM 869 C C . MET A 1 118 ? -21.656 3.328 24.713 1.00 78.69 118 MET A C 1
ATOM 871 O O . MET A 1 118 ? -22.546 3.565 23.895 1.00 78.69 118 MET A O 1
ATOM 875 N N . PRO A 1 119 ? -21.948 2.842 25.936 1.00 67.31 119 PRO A N 1
ATOM 876 C CA . PRO A 1 119 ? -23.326 2.758 26.392 1.00 67.31 119 PRO A CA 1
ATOM 877 C C . PRO A 1 119 ? -23.921 4.171 26.349 1.00 67.31 119 PRO A C 1
ATOM 879 O O . PRO A 1 119 ? -23.217 5.120 26.716 1.00 67.31 119 PRO A O 1
ATOM 882 N N . PRO A 1 120 ? -25.178 4.344 25.898 1.00 62.75 120 PRO A N 1
ATOM 883 C CA . PRO A 1 120 ? -25.796 5.658 25.849 1.00 62.75 120 PRO A CA 1
ATOM 884 C C . PRO A 1 120 ? -25.706 6.252 27.250 1.00 62.75 120 PRO A C 1
ATOM 886 O O . PRO A 1 120 ? -26.280 5.707 28.194 1.00 62.75 120 PRO A O 1
ATOM 889 N N . GLN A 1 121 ? -24.934 7.333 27.403 1.00 54.75 121 GLN A N 1
ATOM 890 C CA . GLN A 1 121 ? -24.978 8.111 28.627 1.00 54.75 121 GLN A CA 1
ATOM 891 C C . GLN A 1 121 ? -26.417 8.584 28.748 1.00 54.75 121 GLN A C 1
ATOM 893 O O . GLN A 1 121 ? -26.867 9.434 27.985 1.00 54.75 121 GLN A O 1
ATOM 898 N N . SER A 1 122 ? -27.148 7.965 29.672 1.00 47.56 122 SER A N 1
ATOM 899 C CA . SER A 1 122 ? -28.437 8.431 30.140 1.00 47.56 122 SER A CA 1
ATOM 900 C C . SER A 1 122 ? -28.266 9.898 30.489 1.00 47.56 122 SER A C 1
ATOM 902 O O . SER A 1 122 ? -27.626 10.243 31.487 1.00 47.56 122 SER A O 1
ATOM 904 N N . GLU A 1 123 ? -28.782 10.752 29.613 1.00 42.91 123 GLU A N 1
ATOM 905 C CA . GLU A 1 123 ? -28.919 12.165 29.867 1.00 42.91 123 GLU A CA 1
ATOM 906 C C . GLU A 1 123 ? -29.633 12.284 31.209 1.00 42.91 123 GLU A C 1
ATOM 908 O O . GLU A 1 123 ? -30.787 11.885 31.371 1.00 42.91 123 GLU A O 1
ATOM 913 N N . SER A 1 124 ? -28.914 12.807 32.198 1.00 45.19 124 SER A N 1
ATOM 914 C CA . SER A 1 124 ? -29.448 13.310 33.458 1.00 45.19 124 SER A CA 1
ATOM 915 C C . SER A 1 124 ? -30.302 14.556 33.170 1.00 45.19 124 SER A C 1
ATOM 917 O O . SER A 1 124 ? -30.064 15.654 33.672 1.00 45.19 124 SER A O 1
ATOM 919 N N . SER A 1 125 ? -31.318 14.390 32.336 1.00 42.56 125 SER A N 1
ATOM 920 C CA . SER A 1 125 ? -32.431 15.300 32.177 1.00 42.56 125 SER A CA 1
ATOM 921 C C . SER A 1 125 ? -33.425 14.936 33.264 1.00 42.56 125 SER A C 1
ATOM 923 O O . SER A 1 125 ? -34.218 14.014 33.118 1.00 42.56 125 SER A O 1
ATOM 925 N N . GLN A 1 126 ? -33.278 15.621 34.400 1.00 46.09 126 GLN A N 1
ATOM 926 C CA . GLN A 1 126 ? -34.297 15.930 35.405 1.00 46.09 126 GLN A CA 1
ATOM 927 C C . GLN A 1 126 ? -35.686 15.309 35.147 1.00 46.09 126 GLN A C 1
ATOM 929 O O . GLN A 1 126 ? -36.643 16.013 34.843 1.00 46.09 126 GLN A O 1
ATOM 934 N N . HIS A 1 127 ? -35.837 14.000 35.345 1.00 36.09 127 HIS A N 1
ATOM 935 C CA . HIS A 1 127 ? -37.146 13.371 35.491 1.00 36.09 127 HIS A CA 1
ATOM 936 C C . HIS A 1 127 ? -37.430 13.192 36.981 1.00 36.09 127 HIS A C 1
ATOM 938 O O . HIS A 1 127 ? -37.505 12.097 37.530 1.00 36.09 127 HIS A O 1
ATOM 944 N N . HIS A 1 128 ? -37.609 14.331 37.652 1.00 45.12 128 HIS A N 1
ATOM 945 C CA . HIS A 1 128 ? -38.421 14.393 38.857 1.00 45.12 128 HIS A CA 1
ATOM 946 C C . HIS A 1 128 ? -39.885 14.240 38.441 1.00 45.12 128 HIS A C 1
ATOM 948 O O . HIS A 1 128 ? -40.567 15.242 38.328 1.00 45.12 128 HIS A O 1
ATOM 954 N N . VAL A 1 129 ? -40.368 13.019 38.195 1.00 39.75 129 VAL A N 1
ATOM 955 C CA . VAL A 1 129 ? -41.786 12.667 38.391 1.00 39.75 129 VAL A CA 1
ATOM 956 C C . VAL A 1 129 ? -41.880 11.153 38.614 1.00 39.75 129 VAL A C 1
ATOM 958 O O . VAL A 1 129 ? -41.771 10.370 37.679 1.00 39.75 129 VAL A O 1
ATOM 961 N N . PHE A 1 130 ? -42.104 10.770 39.874 1.00 40.62 130 PHE A N 1
ATOM 962 C CA . PHE A 1 130 ? -42.815 9.557 40.299 1.00 40.62 130 PHE A CA 1
ATOM 963 C C . PHE A 1 130 ? -42.456 8.236 39.590 1.00 40.62 130 PHE A C 1
ATOM 965 O O . PHE A 1 130 ? -43.303 7.604 38.961 1.00 40.62 130 PHE A O 1
ATOM 972 N N . ALA A 1 131 ? -41.247 7.724 39.818 1.00 39.25 131 ALA A N 1
ATOM 973 C CA . ALA A 1 131 ? -41.098 6.275 39.890 1.00 39.25 131 ALA A CA 1
ATOM 974 C C . ALA A 1 131 ? -41.639 5.855 41.260 1.00 39.25 131 ALA A C 1
ATOM 976 O O . ALA A 1 131 ? -41.044 6.160 42.294 1.00 39.25 131 ALA A O 1
ATOM 977 N N . GLN A 1 132 ? -42.830 5.252 41.265 1.00 39.91 132 GLN A N 1
ATOM 978 C CA . GLN A 1 132 ? -43.385 4.589 42.437 1.00 39.91 132 GLN A CA 1
ATOM 979 C C . GLN A 1 132 ? -42.287 3.755 43.088 1.00 39.91 132 GLN A C 1
ATOM 981 O O . GLN A 1 132 ? -41.726 2.855 42.467 1.00 39.91 132 GLN A O 1
ATOM 986 N N . SER A 1 133 ? -41.987 4.120 44.331 1.00 39.91 133 SER A N 1
ATOM 987 C CA . SER A 1 133 ? -41.107 3.419 45.247 1.00 39.91 133 SER A CA 1
ATOM 988 C C . SER A 1 133 ? -41.607 1.989 45.433 1.00 39.91 133 SER A C 1
ATOM 990 O O . SER A 1 133 ? -42.276 1.673 46.412 1.00 39.91 133 SER A O 1
ATOM 992 N N . ILE A 1 134 ? -41.261 1.107 44.502 1.00 44.91 134 ILE A N 1
ATOM 993 C CA . ILE A 1 134 ? -40.985 -0.279 44.840 1.00 44.91 134 ILE A CA 1
ATOM 994 C C . ILE A 1 134 ? -39.579 -0.214 45.428 1.00 44.91 134 ILE A C 1
ATOM 996 O O . ILE A 1 134 ? -38.592 -0.466 44.749 1.00 44.91 134 ILE A O 1
ATOM 1000 N N . GLU A 1 135 ? -39.499 0.259 46.674 1.00 43.34 135 GLU A N 1
ATOM 1001 C CA . GLU A 1 135 ? -38.366 -0.056 47.536 1.00 43.34 135 GLU A CA 1
ATOM 1002 C C . GLU A 1 135 ? -38.417 -1.580 47.602 1.00 43.34 135 GLU A C 1
ATOM 1004 O O . GLU A 1 135 ? -39.423 -2.125 48.075 1.00 43.34 135 GLU A O 1
ATOM 1009 N N . PRO A 1 136 ? -37.442 -2.304 47.031 1.00 47.66 136 PRO A N 1
ATOM 1010 C CA . PRO A 1 136 ? -37.330 -3.689 47.387 1.00 47.66 136 PRO A CA 1
ATOM 1011 C C . PRO A 1 136 ? -36.886 -3.623 48.848 1.00 47.66 136 PRO A C 1
ATOM 1013 O O . PRO A 1 136 ? -35.714 -3.371 49.129 1.00 47.66 136 PRO A O 1
ATOM 1016 N N . ASP A 1 137 ? -37.859 -3.761 49.752 1.00 44.12 137 ASP A N 1
ATOM 1017 C CA . ASP A 1 137 ? -37.681 -4.046 51.173 1.00 44.12 137 ASP A CA 1
ATOM 1018 C C . ASP A 1 137 ? -36.960 -5.397 51.269 1.00 44.12 137 ASP A C 1
ATOM 1020 O O . ASP A 1 137 ? -37.507 -6.447 51.593 1.00 44.12 137 ASP A O 1
ATOM 1024 N N . ILE A 1 138 ? -35.701 -5.387 50.844 1.00 51.78 138 ILE A N 1
ATOM 1025 C CA . ILE A 1 138 ? -34.726 -6.432 51.046 1.00 51.78 138 ILE A CA 1
ATOM 1026 C C . ILE A 1 138 ? -34.164 -6.059 52.400 1.00 51.78 138 ILE A C 1
ATOM 1028 O O . ILE A 1 138 ? -33.141 -5.381 52.509 1.00 51.78 138 ILE A O 1
ATOM 1032 N N . GLN A 1 139 ? -34.922 -6.430 53.428 1.00 49.09 139 GLN A N 1
ATOM 1033 C CA . GLN A 1 139 ? -34.501 -6.435 54.815 1.00 49.09 139 GLN A CA 1
ATOM 1034 C C . GLN A 1 139 ? -33.098 -7.032 54.916 1.00 49.09 139 GLN A C 1
ATOM 1036 O O . GLN A 1 139 ? -32.958 -8.242 54.992 1.00 49.09 139 GLN A O 1
ATOM 1041 N N . GLY A 1 140 ? -32.060 -6.198 54.882 1.00 52.44 140 GLY A N 1
ATOM 1042 C CA . GLY A 1 140 ? -30.703 -6.495 55.339 1.00 52.44 140 GLY A CA 1
ATOM 1043 C C . GLY A 1 140 ? -29.995 -7.758 54.831 1.00 52.44 140 GLY A C 1
ATOM 1044 O O . GLY A 1 140 ? -28.891 -7.987 55.281 1.00 52.44 140 GLY A O 1
ATOM 1045 N N . THR A 1 141 ? -30.529 -8.581 53.926 1.00 57.66 141 THR A N 1
ATOM 1046 C CA . THR A 1 141 ? -29.957 -9.921 53.670 1.00 57.66 141 THR A CA 1
ATOM 1047 C C . THR A 1 141 ? -28.715 -9.914 52.782 1.00 57.66 141 THR A C 1
ATOM 1049 O O . THR A 1 141 ? -28.031 -10.929 52.656 1.00 57.66 141 THR A O 1
ATOM 1052 N N . SER A 1 142 ? -28.396 -8.784 52.151 1.00 64.62 142 SER A N 1
ATOM 1053 C CA . SER A 1 142 ? -27.175 -8.651 51.364 1.00 64.62 142 SER A CA 1
ATOM 1054 C C . SER A 1 142 ? -26.064 -8.030 52.197 1.00 64.62 142 SER A C 1
ATOM 1056 O O . SER A 1 142 ? -26.196 -6.908 52.680 1.00 64.62 142 SER A O 1
ATOM 1058 N N . ILE A 1 143 ? -24.916 -8.703 52.241 1.00 68.00 143 ILE A N 1
ATOM 1059 C CA . ILE A 1 143 ? -23.674 -8.242 52.888 1.00 68.00 143 ILE A CA 1
ATOM 1060 C C . ILE A 1 143 ? -23.304 -6.806 52.467 1.00 68.00 143 ILE A C 1
ATOM 1062 O O . ILE A 1 143 ? -22.745 -6.029 53.244 1.00 68.00 143 ILE A O 1
ATOM 1066 N N . LEU A 1 144 ? -23.618 -6.412 51.228 1.00 71.31 144 LEU A N 1
ATOM 1067 C CA . LEU A 1 144 ? -23.363 -5.049 50.755 1.00 71.31 144 LEU A CA 1
ATOM 1068 C C . LEU A 1 144 ? -24.297 -4.027 51.411 1.00 71.31 144 LEU A C 1
ATOM 1070 O O . LEU A 1 144 ? -23.853 -2.928 51.733 1.00 71.31 144 LEU A O 1
ATOM 1074 N N . ALA A 1 145 ? -25.555 -4.388 51.661 1.00 71.00 145 ALA A N 1
ATOM 1075 C CA . ALA A 1 145 ? -26.487 -3.552 52.408 1.00 71.00 145 ALA A CA 1
ATOM 1076 C C . ALA A 1 145 ? -26.110 -3.486 53.900 1.00 71.00 145 ALA A C 1
ATOM 1078 O O . ALA A 1 145 ? -26.084 -2.392 54.459 1.00 71.00 145 ALA A O 1
ATOM 1079 N N . GLU A 1 146 ? -25.727 -4.613 54.514 1.00 72.06 146 GLU A N 1
ATOM 1080 C CA . GLU A 1 146 ? -25.287 -4.673 55.921 1.00 72.06 146 GLU A CA 1
ATOM 1081 C C . GLU A 1 146 ? -24.026 -3.841 56.179 1.00 72.06 146 GLU A C 1
ATOM 1083 O O . GLU A 1 146 ? -23.918 -3.149 57.188 1.00 72.06 146 GLU A O 1
ATOM 1088 N N . THR A 1 147 ? -23.072 -3.858 55.242 1.00 76.50 147 THR A N 1
ATOM 1089 C CA . THR A 1 147 ? -21.818 -3.093 55.358 1.00 76.50 147 THR A CA 1
ATOM 1090 C C . THR A 1 147 ? -21.959 -1.618 54.966 1.00 76.50 147 THR A C 1
ATOM 1092 O O . THR A 1 147 ? -20.953 -0.930 54.803 1.00 76.50 147 THR A O 1
ATOM 1095 N N . GLY A 1 148 ? -23.188 -1.118 54.784 1.00 75.25 148 GLY A N 1
ATOM 1096 C CA . GLY A 1 148 ? -23.457 0.277 54.421 1.00 75.25 148 GLY A CA 1
ATOM 1097 C C . GLY A 1 148 ? -23.085 0.638 52.978 1.00 75.25 148 GLY A C 1
ATOM 1098 O O . GLY A 1 148 ? -23.107 1.806 52.604 1.00 75.25 148 GLY A O 1
ATOM 1099 N N . ARG A 1 149 ? -22.772 -0.353 52.137 1.00 78.75 149 ARG A N 1
ATOM 1100 C CA . ARG A 1 149 ? -22.433 -0.202 50.713 1.00 78.75 149 ARG A CA 1
ATOM 1101 C C . ARG A 1 149 ? -23.625 -0.513 49.802 1.00 78.75 149 ARG A C 1
ATOM 1103 O O . ARG A 1 149 ? -23.448 -1.002 48.687 1.00 78.75 149 ARG A O 1
ATOM 1110 N N . LYS A 1 150 ? -24.843 -0.188 50.256 1.00 81.25 150 LYS A N 1
ATOM 1111 C CA . LYS A 1 150 ? -26.097 -0.366 49.496 1.00 81.25 150 LYS A CA 1
ATOM 1112 C C . LYS A 1 150 ? -26.043 0.327 48.128 1.00 81.25 150 LYS A C 1
ATOM 1114 O O . LYS A 1 150 ? -26.611 -0.192 47.176 1.00 81.25 150 LYS A O 1
ATOM 1119 N N . GLN A 1 151 ? -25.307 1.436 48.007 1.00 79.31 151 GLN A N 1
ATOM 1120 C CA . GLN A 1 151 ? -25.179 2.172 46.746 1.00 79.31 151 GLN A CA 1
ATOM 1121 C C . GLN A 1 151 ? -24.609 1.316 45.608 1.00 79.31 151 GLN A C 1
ATOM 1123 O O . GLN A 1 151 ? -25.139 1.348 44.511 1.00 79.31 151 GLN A O 1
ATOM 1128 N N . ILE A 1 152 ? -23.621 0.461 45.885 1.00 81.12 152 ILE A N 1
ATOM 1129 C CA . ILE A 1 152 ? -23.020 -0.415 44.865 1.00 81.12 152 ILE A CA 1
ATOM 1130 C C . ILE A 1 152 ? -24.056 -1.404 44.315 1.00 81.12 152 ILE A C 1
ATOM 1132 O O . ILE A 1 152 ? -24.076 -1.697 43.124 1.00 81.12 152 ILE A O 1
ATOM 1136 N N . MET A 1 153 ? -24.938 -1.909 45.181 1.00 77.81 153 MET A N 1
ATOM 1137 C CA . MET A 1 153 ? -26.037 -2.776 44.763 1.00 77.81 153 MET A CA 1
ATOM 1138 C C . MET A 1 153 ? -27.065 -2.009 43.925 1.00 77.81 153 MET A C 1
ATOM 1140 O O . MET A 1 153 ? -27.534 -2.538 42.924 1.00 77.81 153 MET A O 1
ATOM 1144 N N . LEU A 1 154 ? -27.418 -0.787 44.333 1.00 79.38 154 LEU A N 1
ATOM 1145 C CA . LEU A 1 154 ? -28.368 0.058 43.607 1.00 79.38 154 LEU A CA 1
ATOM 1146 C C . LEU A 1 154 ? -27.839 0.431 42.222 1.00 79.38 154 LEU A C 1
ATOM 1148 O O . LEU A 1 154 ? -28.596 0.367 41.257 1.00 79.38 154 LEU A O 1
ATOM 1152 N N . ASP A 1 155 ? -26.553 0.750 42.113 1.00 83.44 155 ASP A N 1
ATOM 1153 C CA . ASP A 1 155 ? -25.907 1.087 40.846 1.00 83.44 155 ASP A CA 1
ATOM 1154 C C . ASP A 1 155 ? -25.885 -0.138 39.913 1.00 83.44 155 ASP A C 1
ATOM 1156 O O . ASP A 1 155 ? -26.349 -0.043 38.780 1.00 83.44 155 ASP A O 1
ATOM 1160 N N . ALA A 1 156 ? -25.477 -1.310 40.421 1.00 83.19 156 ALA A N 1
ATOM 1161 C CA . ALA A 1 156 ? -25.446 -2.576 39.670 1.00 83.19 156 ALA A CA 1
ATOM 1162 C C . ALA A 1 156 ? -26.840 -3.155 39.334 1.00 83.19 156 ALA A C 1
ATOM 1164 O O . ALA A 1 156 ? -26.979 -4.084 38.536 1.00 83.19 156 ALA A O 1
ATOM 1165 N N . PHE A 1 157 ? -27.886 -2.674 40.007 1.00 77.69 157 PHE A N 1
ATOM 1166 C CA . PHE A 1 157 ? -29.271 -2.972 39.655 1.00 77.69 157 PHE A CA 1
ATOM 1167 C C . PHE A 1 157 ? -29.794 -1.980 38.610 1.00 77.69 157 PHE A C 1
ATOM 1169 O O . PHE A 1 157 ? -30.480 -2.376 37.671 1.00 77.69 157 PHE A O 1
ATOM 1176 N N . SER A 1 158 ? -29.441 -0.699 38.750 1.00 79.75 158 SER A N 1
ATOM 1177 C CA . SER A 1 158 ? -29.857 0.377 37.842 1.00 79.75 158 SER A CA 1
ATOM 1178 C C . SER A 1 158 ? -29.203 0.265 36.465 1.00 79.75 158 SER A C 1
ATOM 1180 O O . SER A 1 158 ? -29.841 0.577 35.465 1.00 79.75 158 SER A O 1
ATOM 1182 N N . ASP A 1 159 ? -27.960 -0.216 36.398 1.00 83.56 159 ASP A N 1
ATOM 1183 C CA . ASP A 1 159 ? -27.255 -0.489 35.141 1.00 83.56 159 ASP A CA 1
ATOM 1184 C C . ASP A 1 159 ? -27.730 -1.782 34.444 1.00 83.56 159 ASP A C 1
ATOM 1186 O O . ASP A 1 159 ? -27.330 -2.069 33.315 1.00 83.56 159 ASP A O 1
ATOM 1190 N N . GLY A 1 160 ? -28.588 -2.574 35.101 1.00 84.44 160 GLY A N 1
ATOM 1191 C CA . GLY A 1 160 ? -29.079 -3.848 34.584 1.00 84.44 160 GLY A CA 1
ATOM 1192 C C . GLY A 1 160 ? -27.995 -4.922 34.440 1.00 84.44 160 GLY A C 1
ATOM 1193 O O . GLY A 1 160 ? -28.213 -5.921 33.754 1.00 84.44 160 GLY A O 1
ATOM 1194 N N . SER A 1 161 ? -26.832 -4.761 35.068 1.00 84.94 161 SER A N 1
ATOM 1195 C CA . SER A 1 161 ? -25.751 -5.750 35.058 1.00 84.94 161 SER A CA 1
ATOM 1196 C C . SER A 1 161 ? -25.997 -6.888 36.049 1.00 84.94 161 SER A C 1
ATOM 1198 O O . SER A 1 161 ? -25.476 -7.995 35.860 1.00 84.94 161 SER A O 1
ATOM 1200 N N . SER A 1 162 ? -26.813 -6.645 37.081 1.00 85.44 162 SER A N 1
ATOM 1201 C CA . SER A 1 162 ? -27.153 -7.590 38.145 1.00 85.44 162 SER A CA 1
ATOM 1202 C C . SER A 1 162 ? -28.645 -7.571 38.495 1.00 85.44 162 SER A C 1
ATOM 1204 O O . SER A 1 162 ? -29.341 -6.575 38.320 1.00 85.44 162 SER A O 1
ATOM 1206 N N . PHE A 1 163 ? -29.149 -8.686 39.020 1.00 85.38 163 PHE A N 1
ATOM 1207 C CA . PHE A 1 163 ? -30.496 -8.809 39.571 1.00 85.38 163 PHE A CA 1
ATOM 1208 C C . PHE A 1 163 ? -30.456 -9.476 40.945 1.00 85.38 163 PHE A C 1
ATOM 1210 O O . PHE A 1 163 ? -29.547 -10.244 41.267 1.00 85.38 163 PHE A O 1
ATOM 1217 N N . VAL A 1 164 ? -31.476 -9.200 41.752 1.00 83.88 164 VAL A N 1
ATOM 1218 C CA . VAL A 1 164 ? -31.700 -9.897 43.019 1.00 83.88 164 VAL A CA 1
ATOM 1219 C C . VAL A 1 164 ? -32.612 -11.090 42.758 1.00 83.88 164 VAL A C 1
ATOM 1221 O O . VAL A 1 164 ? -33.741 -10.938 42.287 1.00 83.88 164 VAL A O 1
ATOM 1224 N N . CYS A 1 165 ? -32.131 -12.295 43.051 1.00 85.25 165 CYS A N 1
ATOM 1225 C CA . CYS A 1 165 ? -32.938 -13.498 42.940 1.00 85.25 165 CYS A CA 1
ATOM 1226 C C . CYS A 1 165 ? -33.949 -13.566 44.088 1.00 85.25 165 CYS A C 1
ATOM 1228 O O . CYS A 1 165 ? -33.578 -13.711 45.247 1.00 85.25 165 CYS A O 1
ATOM 1230 N N . LEU A 1 166 ? -35.242 -13.547 43.764 1.00 81.62 166 LEU A N 1
ATOM 1231 C CA . LEU A 1 166 ? -36.318 -13.624 44.761 1.00 81.62 166 LEU A CA 1
ATOM 1232 C C . LEU A 1 166 ? -36.431 -14.993 45.459 1.00 81.62 166 LEU A C 1
ATOM 1234 O O . LEU A 1 166 ? -37.142 -15.101 46.450 1.00 81.62 166 LEU A O 1
ATOM 1238 N N . GLN A 1 167 ? -35.770 -16.042 44.949 1.00 78.88 167 GLN A N 1
ATOM 1239 C CA . GLN A 1 167 ? -35.824 -17.383 45.551 1.00 78.88 167 GLN A CA 1
ATOM 1240 C C . GLN A 1 167 ? -34.775 -17.601 46.648 1.00 78.88 167 GLN A C 1
ATOM 1242 O O . GLN A 1 167 ? -35.042 -18.337 47.590 1.00 78.88 167 GLN A O 1
ATOM 1247 N N . CYS A 1 168 ? -33.591 -16.997 46.527 1.00 83.88 168 CYS A N 1
ATOM 1248 C CA . CYS A 1 168 ? -32.500 -17.162 47.496 1.00 83.88 168 CYS A CA 1
ATOM 1249 C C . CYS A 1 168 ? -32.016 -15.841 48.114 1.00 83.88 168 CYS A C 1
ATOM 1251 O O . CYS A 1 168 ? -31.139 -15.852 48.970 1.00 83.88 168 CYS A O 1
ATOM 1253 N N . GLY A 1 169 ? -32.531 -14.696 47.656 1.00 78.19 169 GLY A N 1
ATOM 1254 C CA . GLY A 1 169 ? -32.089 -13.363 48.076 1.00 78.19 169 GLY A CA 1
ATOM 1255 C C . GLY A 1 169 ? -30.705 -12.953 47.553 1.00 78.19 169 GLY A C 1
ATOM 1256 O O . GLY A 1 169 ? -30.221 -11.876 47.891 1.00 78.19 169 GLY A O 1
ATOM 1257 N N . GLY A 1 170 ? -30.052 -13.787 46.737 1.00 79.25 170 GLY A N 1
ATOM 1258 C CA . GLY A 1 170 ? -28.710 -13.530 46.217 1.00 79.25 170 GLY A CA 1
ATOM 1259 C C . GLY A 1 170 ? -28.682 -12.468 45.116 1.00 79.25 170 GLY A C 1
ATOM 1260 O O . GLY A 1 1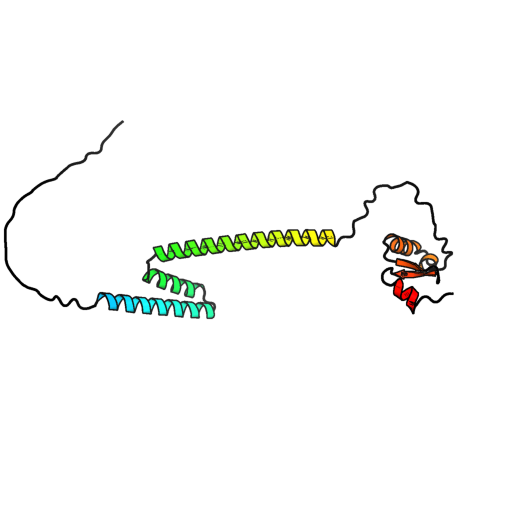70 ? -29.560 -12.434 44.255 1.00 79.25 170 GLY A O 1
ATOM 1261 N N . LEU A 1 171 ? -27.641 -11.630 45.114 1.00 82.69 171 LEU A N 1
ATOM 1262 C CA . LEU A 1 171 ? -27.335 -10.720 44.008 1.00 82.69 171 LEU A CA 1
ATOM 1263 C C . LEU A 1 171 ? -26.500 -11.467 42.961 1.00 82.69 171 LEU A C 1
ATOM 1265 O O . LEU A 1 171 ? -25.420 -11.973 43.269 1.00 82.69 171 LEU A O 1
ATOM 1269 N N . VAL A 1 172 ? -26.999 -11.546 41.732 1.00 85.38 172 VAL A N 1
ATOM 1270 C CA . VAL A 1 172 ? -26.407 -12.336 40.647 1.00 85.38 172 VAL A CA 1
ATOM 1271 C C . VAL A 1 172 ? -26.306 -11.466 39.403 1.00 85.38 172 VAL A C 1
ATOM 1273 O O . VAL A 1 172 ? -27.215 -10.697 39.112 1.00 85.38 172 VAL A O 1
ATOM 1276 N N . SER A 1 173 ? -25.223 -11.595 38.637 1.00 87.88 173 SER A N 1
ATOM 1277 C CA . SER A 1 173 ? -25.132 -10.913 37.342 1.00 87.88 173 SER A CA 1
ATOM 1278 C C . SER A 1 173 ? -26.252 -11.372 36.402 1.00 87.88 173 SER A C 1
ATOM 1280 O O . SER A 1 173 ? -26.531 -12.568 36.296 1.00 87.88 173 SER A O 1
ATOM 1282 N N . ASN A 1 174 ? -26.851 -10.436 35.667 1.00 88.50 174 ASN A N 1
ATOM 1283 C CA . ASN A 1 174 ? -27.904 -10.726 34.698 1.00 88.50 174 ASN A CA 1
ATOM 1284 C C . ASN A 1 174 ? -27.453 -11.709 33.615 1.00 88.50 174 ASN A C 1
ATOM 1286 O O . ASN A 1 174 ? -28.246 -12.543 33.188 1.00 88.50 174 ASN A O 1
ATOM 1290 N N . HIS A 1 175 ? -26.174 -11.682 33.232 1.00 89.12 175 HIS A N 1
ATOM 1291 C CA . HIS A 1 175 ? -25.634 -12.614 32.242 1.00 89.12 175 HIS A CA 1
ATOM 1292 C C . HIS A 1 175 ? -25.678 -14.076 32.705 1.00 89.12 175 HIS A C 1
ATOM 1294 O O . HIS A 1 175 ? -25.714 -14.965 31.869 1.00 89.12 175 HIS A O 1
ATOM 1300 N N . ARG A 1 176 ? -25.681 -14.325 34.023 1.00 89.50 176 ARG A N 1
ATOM 1301 C CA . ARG A 1 176 ? -25.696 -15.679 34.602 1.00 89.50 176 ARG A CA 1
ATOM 1302 C C . ARG A 1 176 ? -27.027 -16.043 35.257 1.00 89.50 176 ARG A C 1
ATOM 1304 O O . ARG A 1 176 ? -27.090 -16.891 36.150 1.00 89.50 176 ARG A O 1
ATOM 1311 N N . LYS A 1 177 ? -28.088 -15.320 34.893 1.00 89.88 177 LYS A N 1
ATOM 1312 C CA . LYS A 1 177 ? -29.416 -15.462 35.492 1.00 89.88 177 LYS A CA 1
ATOM 1313 C C . LYS A 1 177 ? -29.985 -16.856 35.275 1.00 89.88 177 LYS A C 1
ATOM 1315 O O . LYS A 1 177 ? -30.523 -17.447 36.210 1.00 89.88 177 LYS A O 1
ATOM 1320 N N . GLU A 1 178 ? -29.861 -17.378 34.062 1.00 91.62 178 GLU A N 1
ATOM 1321 C CA . GLU A 1 178 ? -30.402 -18.687 33.706 1.00 91.62 178 GLU A CA 1
ATOM 1322 C C . GLU A 1 178 ? -29.636 -19.811 34.411 1.00 91.62 178 GLU A C 1
ATOM 1324 O O . GLU A 1 178 ? -30.250 -20.682 35.025 1.00 91.62 178 GLU A O 1
ATOM 1329 N N . GLU A 1 179 ? -28.304 -19.743 34.435 1.00 92.88 179 GLU A N 1
ATOM 1330 C CA . GLU A 1 179 ? -27.441 -20.702 35.128 1.00 92.88 179 GLU A CA 1
ATOM 1331 C C . GLU A 1 179 ? -27.666 -20.671 36.635 1.00 92.88 179 GLU A C 1
ATOM 1333 O O . GLU A 1 179 ? -27.667 -21.717 37.287 1.00 92.88 179 GLU A O 1
ATOM 1338 N N . HIS A 1 180 ? -27.910 -19.486 37.197 1.00 92.44 180 HIS A N 1
ATOM 1339 C CA . HIS A 1 180 ? -28.275 -19.366 38.595 1.00 92.44 180 HIS A CA 1
ATOM 1340 C C . HIS A 1 180 ? -29.564 -20.127 38.895 1.00 92.44 180 HIS A C 1
ATOM 1342 O O . HIS A 1 180 ? -29.559 -20.972 39.788 1.00 92.44 180 HIS A O 1
ATOM 1348 N N . TYR A 1 181 ? -30.641 -19.899 38.137 1.00 90.38 181 TYR A N 1
ATOM 1349 C CA . TYR A 1 181 ? -31.888 -20.638 38.345 1.00 90.38 181 TYR A CA 1
ATOM 1350 C C . TYR A 1 181 ? -31.740 -22.142 38.103 1.00 90.38 181 TYR A C 1
ATOM 1352 O O . TYR A 1 181 ? -32.384 -22.927 38.796 1.00 90.38 181 TYR A O 1
ATOM 1360 N N . ALA A 1 182 ? -30.903 -22.545 37.147 1.00 89.88 182 ALA A N 1
ATOM 1361 C CA . ALA A 1 182 ? -30.743 -23.941 36.767 1.00 89.88 182 ALA A CA 1
ATOM 1362 C C . ALA A 1 182 ? -29.860 -24.750 37.732 1.00 89.88 182 ALA A C 1
ATOM 1364 O O . ALA A 1 182 ? -30.145 -25.923 37.968 1.00 89.88 182 ALA A O 1
ATOM 1365 N N . LEU A 1 183 ? -28.782 -24.161 38.264 1.00 87.69 183 LEU A N 1
ATOM 1366 C CA . LEU A 1 183 ? -27.706 -24.922 38.914 1.00 87.69 183 LEU A CA 1
ATOM 1367 C C . LEU A 1 183 ? -27.306 -24.413 40.303 1.00 87.69 183 LEU A C 1
ATOM 1369 O O . LEU A 1 183 ? -26.772 -25.195 41.088 1.00 87.69 183 LEU A O 1
ATOM 1373 N N . TRP A 1 184 ? -27.505 -23.127 40.613 1.00 90.25 184 TRP A N 1
ATOM 1374 C CA . TRP A 1 184 ? -26.903 -22.502 41.806 1.00 90.25 184 TRP A CA 1
ATOM 1375 C C . TRP A 1 184 ? -27.908 -21.918 42.796 1.00 90.25 184 TRP A C 1
ATOM 1377 O O . TRP A 1 184 ? -27.533 -21.580 43.918 1.00 90.25 184 TRP A O 1
ATOM 1387 N N . CYS A 1 185 ? -29.171 -21.763 42.402 1.00 90.06 185 CYS A N 1
ATOM 1388 C CA . CYS A 1 185 ? -30.201 -21.185 43.247 1.00 90.06 185 CYS A CA 1
ATOM 1389 C C . CYS A 1 185 ? -30.624 -22.184 44.331 1.00 90.06 185 CYS A C 1
ATOM 1391 O O . CYS A 1 185 ? -31.586 -22.938 44.182 1.00 90.06 185 CYS A O 1
ATOM 1393 N N . CYS A 1 186 ? -29.909 -22.166 45.452 1.00 79.19 186 CYS A N 1
ATOM 1394 C CA . CYS A 1 186 ? -30.328 -22.842 46.670 1.00 79.19 186 CYS A CA 1
ATOM 1395 C C . CYS A 1 186 ? -31.525 -22.085 47.256 1.00 79.19 186 CYS A C 1
ATOM 1397 O O . CYS A 1 186 ? -31.368 -20.962 47.733 1.00 79.19 186 CYS A O 1
ATOM 1399 N N . LYS A 1 187 ? -32.721 -22.677 47.197 1.00 72.88 187 LYS A N 1
ATOM 1400 C CA . LYS A 1 187 ? -33.880 -22.172 47.945 1.00 72.88 187 LYS A CA 1
ATOM 1401 C C . LYS A 1 187 ? -33.548 -22.265 49.436 1.00 72.88 187 LYS A C 1
ATOM 1403 O O . LYS A 1 187 ? -33.180 -23.348 49.892 1.00 72.88 187 LYS A O 1
ATOM 1408 N N . ILE A 1 188 ? -33.623 -21.141 50.139 1.00 58.81 188 ILE A N 1
ATOM 1409 C CA . ILE A 1 188 ? -33.478 -21.060 51.600 1.00 58.81 188 ILE A CA 1
ATOM 1410 C C . ILE A 1 188 ? -34.870 -21.120 52.220 1.00 58.81 188 ILE A C 1
ATOM 1412 O O . ILE A 1 188 ? -35.789 -20.504 51.634 1.00 58.81 188 ILE A O 1
#

Radius of gyration: 46.05 Å; chains: 1; bounding box: 69×79×130 Å